Protein AF-A0A841WHY8-F1 (afdb_monomer_lite)

Foldseek 3Di:
DDWDDPDPFKIFDDDQLAGWWMWGAAPDPPDQFRIFIDALLDTDDTGNDPVVSVVVCVVCVVVVNRPGQDAFPDSDFFDWDDPDPFKIFTDDPNDGLWMWGAAPVDPDLFGIFIDAQNDTDDTHNDVSSVSSNSRSCNRNVNRDGHDPDDPPPCVVVVVVVVVVVVCVVVCWDDDPVGIGHPPPDD

Structure (mmCIF, N/CA/C/O backbone):
data_AF-A0A841WHY8-F1
#
_entry.id   AF-A0A841WHY8-F1
#
loop_
_atom_site.group_PDB
_atom_site.id
_atom_site.type_symbol
_atom_site.label_atom_id
_atom_site.la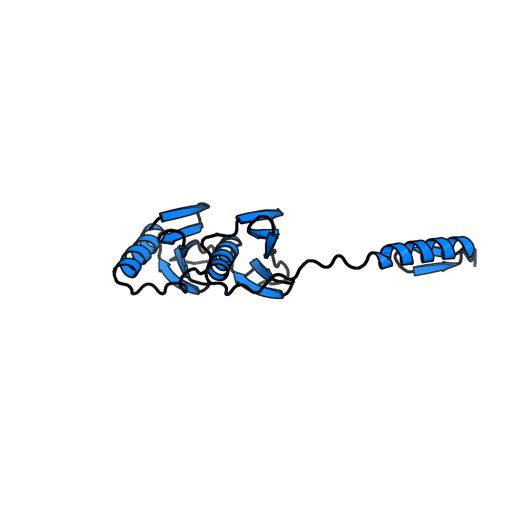bel_alt_id
_atom_site.label_comp_id
_atom_site.label_asym_id
_atom_site.label_entity_id
_atom_site.label_seq_id
_atom_site.pdbx_PDB_ins_code
_atom_site.Cartn_x
_atom_site.Cartn_y
_atom_site.Cartn_z
_atom_site.occupancy
_atom_site.B_iso_or_equiv
_atom_site.auth_seq_id
_atom_site.auth_comp_id
_atom_site.auth_asym_id
_atom_site.auth_atom_id
_atom_site.pdbx_PDB_model_num
ATOM 1 N N . MET A 1 1 ? -12.580 -4.947 14.055 1.00 92.38 1 MET A N 1
ATOM 2 C CA . MET A 1 1 ? -11.418 -4.855 13.150 1.00 92.38 1 MET A CA 1
ATOM 3 C C . MET A 1 1 ? -10.968 -6.256 12.797 1.00 92.38 1 MET A C 1
ATOM 5 O O . MET A 1 1 ? -11.034 -7.118 13.667 1.00 92.38 1 MET A O 1
ATOM 9 N N . ALA A 1 2 ? -10.544 -6.468 11.557 1.00 96.94 2 ALA A N 1
ATOM 10 C CA . ALA A 1 2 ? -9.924 -7.703 11.091 1.00 96.94 2 ALA A CA 1
ATOM 11 C C . ALA A 1 2 ? -8.450 -7.438 10.763 1.00 96.94 2 ALA A C 1
ATOM 13 O O . ALA A 1 2 ? -8.102 -6.328 10.365 1.00 96.94 2 ALA A O 1
ATOM 14 N N . ILE A 1 3 ? -7.605 -8.448 10.949 1.00 98.19 3 ILE A N 1
ATOM 15 C CA . ILE A 1 3 ? -6.196 -8.420 10.555 1.00 98.19 3 ILE A CA 1
ATOM 16 C C . ILE A 1 3 ? -6.052 -9.377 9.382 1.00 98.19 3 ILE A C 1
ATOM 18 O O . ILE A 1 3 ? -6.543 -10.505 9.453 1.00 98.19 3 ILE A O 1
ATOM 22 N N . LYS A 1 4 ? -5.376 -8.935 8.330 1.00 98.12 4 LYS A N 1
ATOM 23 C CA . LYS A 1 4 ? -4.944 -9.780 7.227 1.00 98.12 4 LYS A CA 1
ATOM 24 C C . LYS A 1 4 ? -3.422 -9.791 7.215 1.00 98.12 4 LYS A C 1
ATOM 26 O O . LYS A 1 4 ? -2.796 -8.755 7.021 1.00 98.12 4 LYS A O 1
ATOM 31 N N . GLU A 1 5 ? -2.839 -10.952 7.465 1.00 98.19 5 GLU A N 1
ATOM 32 C CA . GLU A 1 5 ? -1.402 -11.155 7.301 1.00 98.19 5 GLU A CA 1
ATOM 33 C C . GLU A 1 5 ? -1.088 -11.246 5.806 1.00 98.19 5 GLU A C 1
ATOM 35 O O . GLU A 1 5 ? -1.702 -12.042 5.093 1.00 98.19 5 GLU A O 1
ATOM 40 N N . ILE A 1 6 ? -0.186 -10.388 5.334 1.00 97.12 6 ILE A N 1
ATOM 41 C CA . ILE A 1 6 ? 0.345 -10.446 3.968 1.00 97.12 6 ILE A CA 1
ATOM 42 C C . ILE A 1 6 ? 1.593 -11.323 3.968 1.00 97.12 6 ILE A C 1
ATOM 44 O O . ILE A 1 6 ? 1.712 -12.239 3.162 1.00 97.12 6 ILE A O 1
ATOM 48 N N . ASN A 1 7 ? 2.484 -11.074 4.926 1.00 96.44 7 ASN A N 1
ATOM 49 C CA . ASN A 1 7 ? 3.628 -11.913 5.256 1.00 96.44 7 ASN A CA 1
ATOM 50 C C . ASN A 1 7 ? 4.000 -11.692 6.745 1.00 96.44 7 ASN A C 1
ATOM 52 O O . ASN A 1 7 ? 3.427 -10.803 7.385 1.00 96.44 7 ASN A O 1
ATOM 56 N N . PRO A 1 8 ? 4.981 -12.422 7.311 1.00 96.94 8 PRO A N 1
ATOM 57 C CA . PRO A 1 8 ? 5.350 -12.290 8.726 1.00 96.94 8 PRO A CA 1
ATOM 58 C C . PRO A 1 8 ? 5.821 -10.893 9.162 1.00 96.94 8 PRO A C 1
ATOM 60 O O . PRO A 1 8 ? 5.914 -10.622 10.357 1.00 96.94 8 PRO A O 1
ATOM 63 N N . HIS A 1 9 ? 6.130 -10.008 8.214 1.00 97.00 9 HIS A N 1
ATOM 64 C CA . HIS A 1 9 ? 6.626 -8.651 8.416 1.00 97.00 9 HIS A CA 1
ATOM 65 C C . HIS A 1 9 ? 5.633 -7.573 7.955 1.00 97.00 9 HIS A C 1
ATOM 67 O O . HIS A 1 9 ? 5.957 -6.388 8.042 1.00 97.00 9 HIS A O 1
ATOM 73 N N . HIS A 1 10 ? 4.433 -7.940 7.490 1.00 98.44 10 HIS A N 1
ATOM 74 C CA . HIS A 1 10 ? 3.458 -6.987 6.969 1.00 98.44 10 HIS A CA 1
ATOM 75 C C . HIS A 1 10 ? 2.009 -7.444 7.179 1.00 98.44 10 HIS A C 1
ATOM 77 O O . HIS A 1 10 ? 1.596 -8.524 6.752 1.00 98.44 10 HIS A O 1
ATOM 83 N N . PHE A 1 11 ? 1.209 -6.583 7.805 1.00 98.69 11 PHE A N 1
ATOM 84 C CA . PHE A 1 11 ? -0.169 -6.868 8.195 1.00 98.69 11 PHE A CA 1
ATOM 85 C C . PHE A 1 11 ? -1.085 -5.704 7.835 1.00 98.69 11 PHE A C 1
ATOM 87 O O . PHE A 1 11 ? -0.836 -4.562 8.209 1.00 98.69 11 PHE A O 1
ATOM 94 N N . GLU A 1 12 ? -2.203 -6.001 7.192 1.00 98.69 12 GLU A N 1
ATOM 95 C CA . GLU A 1 12 ? -3.250 -5.037 6.873 1.00 98.69 12 GLU A CA 1
ATOM 96 C C . GLU A 1 12 ? -4.363 -5.078 7.925 1.00 98.69 12 GLU A C 1
ATOM 98 O O . GLU A 1 12 ? -4.784 -6.149 8.374 1.00 98.69 12 GLU A O 1
ATOM 103 N N . ILE A 1 13 ? -4.868 -3.907 8.315 1.00 98.50 13 ILE A N 1
ATOM 104 C CA . ILE A 1 13 ? -5.870 -3.760 9.370 1.00 98.50 13 ILE A CA 1
ATOM 105 C C . ILE A 1 13 ? -7.149 -3.159 8.792 1.00 98.50 13 ILE A C 1
ATOM 107 O O . ILE A 1 13 ? -7.174 -2.019 8.329 1.00 98.50 13 ILE A O 1
ATOM 111 N N . PHE A 1 14 ? -8.240 -3.919 8.870 1.00 98.25 14 PHE A N 1
ATOM 112 C CA . PHE A 1 14 ? -9.523 -3.567 8.271 1.00 98.25 14 PHE A CA 1
ATOM 113 C C . PHE A 1 14 ? -10.586 -3.208 9.314 1.00 98.25 14 PHE A C 1
ATOM 115 O O . PHE A 1 14 ? -10.757 -3.893 10.331 1.00 98.25 14 PHE A O 1
ATOM 122 N N . ALA A 1 15 ? -11.378 -2.176 9.018 1.00 96.81 15 ALA A N 1
ATOM 123 C CA . ALA A 1 15 ? -12.655 -1.900 9.669 1.00 96.81 15 ALA A CA 1
ATOM 124 C C . ALA A 1 15 ? -13.794 -2.149 8.670 1.00 96.81 15 ALA A C 1
ATOM 126 O O . ALA A 1 15 ? -14.003 -1.387 7.729 1.00 96.81 15 ALA A O 1
ATOM 127 N N . GLY A 1 16 ? -14.516 -3.260 8.843 1.00 95.12 16 GLY A N 1
ATOM 128 C CA . GLY A 1 16 ? -15.421 -3.741 7.799 1.00 95.12 16 GLY A CA 1
ATOM 129 C C . GLY A 1 16 ? -14.624 -4.130 6.552 1.00 95.12 16 GLY A C 1
ATOM 130 O O . GLY A 1 16 ? -13.738 -4.975 6.646 1.00 95.12 16 GLY A O 1
ATOM 131 N N . LYS A 1 17 ? -14.930 -3.506 5.408 1.00 95.12 17 LYS A N 1
ATOM 132 C CA . LYS A 1 17 ? -14.214 -3.705 4.133 1.00 95.12 17 LYS A CA 1
ATOM 133 C C . LYS A 1 17 ? -13.120 -2.662 3.863 1.00 95.12 17 LYS A C 1
ATOM 135 O O . LYS A 1 17 ? -12.389 -2.794 2.889 1.00 95.12 17 LYS A O 1
ATOM 140 N N . GLN A 1 18 ? -13.012 -1.626 4.694 1.00 96.94 18 GLN A N 1
ATOM 141 C CA . GLN A 1 18 ? -12.055 -0.542 4.489 1.00 96.94 18 GLN A CA 1
ATOM 142 C C . GLN A 1 18 ? -10.712 -0.866 5.148 1.00 96.94 18 GLN A C 1
ATOM 144 O O . GLN A 1 18 ? -10.675 -1.201 6.336 1.00 96.94 18 GLN A O 1
ATOM 149 N N . LEU A 1 19 ? -9.622 -0.725 4.391 1.00 98.38 19 LEU A N 1
ATOM 150 C CA . LEU A 1 19 ? -8.252 -0.782 4.891 1.00 98.38 19 LEU A CA 1
ATOM 151 C C . LEU A 1 19 ? -7.928 0.519 5.632 1.00 98.38 19 LEU A C 1
ATOM 153 O O . LEU A 1 19 ? -7.711 1.563 5.018 1.00 98.38 19 LEU A O 1
ATOM 157 N N . ILE A 1 20 ? -7.902 0.471 6.963 1.00 97.94 20 ILE A N 1
ATOM 158 C CA . ILE A 1 20 ? -7.748 1.674 7.793 1.00 97.94 20 ILE A CA 1
ATOM 159 C C . ILE A 1 20 ? -6.305 1.958 8.201 1.00 97.94 20 ILE A C 1
ATOM 161 O O . ILE A 1 20 ? -5.988 3.099 8.499 1.00 97.94 20 ILE A O 1
ATOM 165 N N . ALA A 1 21 ? -5.442 0.945 8.229 1.00 98.56 21 ALA A N 1
ATOM 166 C CA . ALA A 1 21 ? -4.023 1.062 8.552 1.00 98.56 21 ALA A CA 1
ATOM 167 C C . ALA A 1 21 ? -3.293 -0.217 8.127 1.00 98.56 21 ALA A C 1
ATOM 169 O O . ALA A 1 21 ? -3.923 -1.255 7.917 1.00 98.56 21 ALA A O 1
ATOM 170 N N . TYR A 1 22 ? -1.969 -0.170 8.082 1.00 98.69 22 TYR A N 1
ATOM 171 C CA . TYR A 1 22 ? -1.127 -1.355 7.951 1.00 98.69 22 TYR A CA 1
ATOM 172 C C . TYR A 1 22 ? 0.051 -1.278 8.922 1.00 98.69 22 TYR A C 1
ATOM 174 O O . TYR A 1 22 ? 0.486 -0.198 9.321 1.00 98.69 22 TYR A O 1
ATOM 182 N N . ILE A 1 23 ? 0.522 -2.439 9.365 1.00 98.69 23 ILE A N 1
ATOM 183 C CA . ILE A 1 23 ? 1.672 -2.588 10.251 1.00 98.69 23 ILE A CA 1
ATOM 184 C C . ILE A 1 23 ? 2.772 -3.268 9.454 1.00 98.69 23 ILE A C 1
ATOM 186 O O . ILE A 1 23 ? 2.566 -4.366 8.947 1.00 98.69 23 ILE A O 1
ATOM 190 N N . SER A 1 24 ? 3.939 -2.641 9.382 1.00 97.94 24 SER A N 1
ATOM 191 C CA . SER A 1 24 ? 5.093 -3.172 8.662 1.00 97.94 24 SER A CA 1
ATOM 192 C C . SER A 1 24 ? 6.291 -3.267 9.592 1.00 97.94 24 SER A C 1
ATOM 194 O O . SER A 1 24 ? 6.459 -2.439 10.485 1.00 97.94 24 SER A O 1
ATOM 196 N N . TYR A 1 25 ? 7.144 -4.254 9.365 1.00 96.50 25 TYR A N 1
ATOM 197 C CA . TYR A 1 25 ? 8.481 -4.285 9.931 1.00 96.50 25 TYR A CA 1
ATOM 198 C C . TYR A 1 25 ? 9.401 -3.364 9.114 1.00 96.50 25 TYR A C 1
ATOM 200 O O . TYR A 1 25 ? 9.278 -3.280 7.892 1.00 96.50 25 TYR A O 1
ATOM 208 N N . ASP A 1 26 ? 10.277 -2.641 9.793 1.00 93.56 26 ASP A N 1
ATOM 209 C CA . ASP A 1 26 ? 11.335 -1.798 9.255 1.00 93.56 26 ASP A CA 1
ATOM 210 C C . ASP A 1 26 ? 12.666 -2.536 9.439 1.00 93.56 26 ASP A C 1
ATOM 212 O O . ASP A 1 26 ? 13.106 -2.776 10.566 1.00 93.56 26 ASP A O 1
ATOM 216 N N . ASN A 1 27 ? 13.264 -2.941 8.317 1.00 85.94 27 ASN A N 1
ATOM 217 C CA . ASN A 1 27 ? 14.530 -3.675 8.271 1.00 85.94 27 ASN A CA 1
ATOM 218 C C . ASN A 1 27 ? 15.757 -2.747 8.243 1.00 85.94 27 ASN A C 1
ATOM 220 O O . ASN A 1 27 ? 16.863 -3.221 7.988 1.00 85.94 27 ASN A O 1
ATOM 224 N N . GLY A 1 28 ? 15.580 -1.444 8.481 1.00 84.44 28 GLY A N 1
ATOM 225 C CA . GLY A 1 28 ? 16.683 -0.494 8.549 1.00 84.44 28 GLY A CA 1
ATOM 226 C C . GLY A 1 28 ? 17.720 -0.852 9.617 1.00 84.44 28 GLY A C 1
ATOM 227 O O . GLY A 1 28 ? 17.421 -1.459 10.653 1.00 84.44 28 GLY A O 1
ATOM 228 N N . GLU A 1 29 ? 18.966 -0.443 9.381 1.00 78.38 29 GLU A N 1
ATOM 229 C CA . GLU A 1 29 ? 20.044 -0.657 10.342 1.00 78.38 29 GLU A CA 1
ATOM 230 C C . GLU A 1 29 ? 19.786 0.092 11.661 1.00 78.38 29 GLU A C 1
ATOM 232 O O . GLU A 1 29 ? 19.315 1.229 11.685 1.00 78.38 29 GLU A O 1
ATOM 237 N N . PHE A 1 30 ? 20.122 -0.554 12.783 1.00 82.44 30 PHE A N 1
ATOM 238 C CA . PHE A 1 30 ? 20.021 -0.001 14.143 1.00 82.44 30 PHE A CA 1
ATOM 239 C C . PHE A 1 30 ? 18.611 0.447 14.580 1.00 82.44 30 PHE A C 1
ATOM 241 O O . PHE A 1 30 ? 18.463 1.187 15.559 1.00 82.44 30 PHE A O 1
ATOM 248 N N . VAL A 1 31 ? 17.555 -0.042 13.923 1.00 85.25 31 VAL A N 1
ATOM 249 C CA . VAL A 1 31 ? 16.171 0.264 14.302 1.00 85.25 31 VAL A CA 1
ATOM 250 C C . VAL A 1 31 ? 15.774 -0.518 15.560 1.00 85.25 31 VAL A C 1
ATOM 252 O O . VAL A 1 31 ? 15.557 -1.726 15.548 1.00 85.25 31 VAL A O 1
ATOM 255 N N . THR A 1 32 ? 15.642 0.188 16.685 1.00 88.44 32 THR A N 1
ATOM 256 C CA . THR A 1 32 ? 15.250 -0.407 17.981 1.00 88.44 32 THR A CA 1
ATOM 257 C C . THR A 1 32 ? 13.745 -0.653 18.109 1.00 88.44 32 THR A C 1
ATOM 259 O O . THR A 1 32 ? 13.314 -1.471 18.921 1.00 88.44 32 THR A O 1
ATOM 262 N N . GLN A 1 33 ? 12.936 0.046 17.312 1.00 93.94 33 GLN A N 1
ATOM 263 C CA . GLN A 1 33 ? 11.476 -0.050 17.274 1.00 93.94 33 GLN A CA 1
ATOM 264 C C . GLN A 1 33 ? 11.022 -0.352 15.840 1.00 93.94 33 GLN A C 1
ATOM 266 O O . GLN A 1 33 ? 10.555 0.555 15.154 1.00 93.94 33 GLN A O 1
ATOM 271 N N . PRO A 1 34 ? 11.207 -1.596 15.365 1.00 96.00 34 PRO A N 1
ATOM 272 C CA . PRO A 1 34 ? 11.083 -1.908 13.945 1.00 96.00 34 PRO A CA 1
ATOM 273 C C . PRO A 1 34 ? 9.640 -2.042 13.471 1.00 96.00 34 PRO A C 1
ATOM 275 O O . PRO A 1 34 ? 9.391 -2.042 12.277 1.00 96.00 34 PRO A O 1
ATOM 278 N N . TRP A 1 35 ? 8.660 -2.165 14.363 1.00 98.19 35 TRP A N 1
ATOM 279 C CA . TRP A 1 35 ? 7.270 -2.277 13.940 1.00 98.19 35 TRP A CA 1
ATOM 280 C C . TRP A 1 35 ? 6.664 -0.890 13.801 1.00 98.19 35 TRP A C 1
ATOM 282 O O . TRP A 1 35 ? 6.514 -0.188 14.799 1.00 98.19 35 TRP A O 1
ATOM 292 N N . VAL A 1 36 ? 6.261 -0.520 12.591 1.00 98.06 36 VAL A N 1
ATOM 293 C CA . VAL A 1 36 ? 5.641 0.772 12.283 1.00 98.06 36 VAL A CA 1
ATOM 294 C C . VAL A 1 36 ? 4.165 0.596 11.947 1.00 98.06 36 VAL A C 1
ATOM 296 O O . VAL A 1 36 ? 3.773 -0.394 11.335 1.00 98.06 36 VAL A O 1
ATOM 299 N N . VAL A 1 37 ? 3.338 1.548 12.364 1.00 98.62 37 VAL A N 1
ATOM 300 C CA . VAL A 1 37 ? 1.942 1.707 11.956 1.00 98.62 37 VAL A CA 1
ATOM 301 C C . VAL A 1 37 ? 1.912 2.797 10.900 1.00 98.62 37 VAL A C 1
ATOM 303 O O . VAL A 1 37 ? 2.390 3.906 11.146 1.00 98.62 37 VAL A O 1
ATOM 306 N N . MET A 1 38 ? 1.319 2.475 9.758 1.00 98.50 38 MET A N 1
ATOM 307 C CA . MET A 1 38 ? 1.252 3.334 8.587 1.00 98.50 38 MET A CA 1
ATOM 308 C C . MET A 1 38 ? -0.204 3.589 8.176 1.00 98.50 38 MET A C 1
ATOM 310 O O . MET A 1 38 ? -1.050 2.689 8.240 1.00 98.50 38 MET A O 1
ATOM 314 N N . VAL A 1 39 ? -0.490 4.817 7.747 1.00 98.44 39 VAL A N 1
ATOM 315 C CA . VAL A 1 39 ? -1.757 5.230 7.136 1.00 98.44 39 VAL A CA 1
ATOM 316 C C . VAL A 1 39 ? -1.447 6.163 5.976 1.00 98.44 39 VAL A C 1
ATOM 318 O O . VAL A 1 39 ? -0.752 7.164 6.139 1.00 98.44 39 VAL A O 1
ATOM 321 N N . ASN A 1 40 ? -1.991 5.854 4.802 1.00 97.25 40 ASN A N 1
ATOM 322 C CA . ASN A 1 40 ? -1.806 6.619 3.574 1.00 97.25 40 ASN A CA 1
ATOM 323 C C . ASN A 1 40 ? -0.323 6.872 3.250 1.00 97.25 40 ASN A C 1
ATOM 325 O O . ASN A 1 40 ? 0.033 7.971 2.838 1.00 97.25 40 ASN A O 1
ATOM 329 N N . GLY A 1 41 ? 0.549 5.881 3.472 1.00 96.44 41 GLY A N 1
ATOM 330 C CA . GLY A 1 41 ? 1.993 6.020 3.232 1.00 96.44 41 GLY A CA 1
ATOM 331 C C . GLY A 1 41 ? 2.759 6.744 4.341 1.00 96.44 41 GLY A C 1
ATOM 332 O O . GLY A 1 41 ? 3.979 6.814 4.282 1.00 96.44 41 GLY A O 1
ATOM 333 N N . ASN A 1 42 ? 2.079 7.261 5.367 1.00 96.88 42 ASN A N 1
ATOM 334 C CA . ASN A 1 42 ? 2.716 8.004 6.451 1.00 96.88 42 ASN A CA 1
ATOM 335 C C . ASN A 1 42 ? 2.848 7.143 7.698 1.00 96.88 42 ASN A C 1
ATOM 337 O O . ASN A 1 42 ? 1.890 6.480 8.098 1.00 96.88 42 ASN A O 1
ATOM 341 N N . GLU A 1 43 ? 4.004 7.215 8.350 1.00 97.31 43 GLU A N 1
ATOM 342 C CA . GLU A 1 43 ? 4.186 6.644 9.679 1.00 97.31 43 GLU A CA 1
ATOM 343 C C . GLU A 1 43 ? 3.466 7.492 10.729 1.00 97.31 43 GLU A C 1
ATOM 345 O O . GLU A 1 43 ? 3.660 8.703 10.814 1.00 97.31 43 GLU A O 1
ATOM 350 N N . ILE A 1 44 ? 2.654 6.842 11.561 1.00 97.81 44 ILE A N 1
ATOM 351 C CA . ILE A 1 44 ? 1.913 7.499 12.648 1.00 97.81 44 ILE A CA 1
ATOM 352 C C . ILE A 1 44 ? 2.301 6.978 14.024 1.00 97.81 44 ILE A C 1
ATOM 354 O O . ILE A 1 44 ? 2.040 7.639 15.028 1.00 97.81 44 ILE A O 1
ATOM 358 N N . PHE A 1 45 ? 2.914 5.798 14.093 1.00 98.25 45 PHE A N 1
ATOM 359 C CA . PHE A 1 45 ? 3.399 5.222 15.339 1.00 98.25 45 PHE A CA 1
ATOM 360 C C . PHE A 1 45 ? 4.444 4.144 15.065 1.00 98.25 45 PHE A C 1
ATOM 362 O O . PHE A 1 45 ? 4.358 3.443 14.061 1.00 98.25 45 PHE A O 1
ATOM 369 N N . ARG A 1 46 ? 5.378 3.942 15.997 1.00 97.75 46 ARG A N 1
ATOM 370 C CA . ARG A 1 46 ? 6.328 2.827 15.963 1.00 97.75 46 ARG A CA 1
ATOM 371 C C . ARG A 1 46 ? 6.557 2.215 17.336 1.00 97.75 46 ARG A C 1
ATOM 373 O O . ARG A 1 46 ? 6.403 2.881 18.361 1.00 97.75 46 ARG A O 1
ATOM 380 N N . TYR A 1 47 ? 6.917 0.933 17.366 1.00 98.06 47 TYR A N 1
ATOM 381 C CA . TYR A 1 47 ? 7.249 0.227 18.598 1.00 98.06 47 TYR A CA 1
ATOM 382 C C . TYR A 1 47 ? 8.114 -1.022 18.381 1.00 98.06 47 TYR A C 1
ATOM 384 O O . TYR A 1 47 ? 8.353 -1.483 17.270 1.00 98.06 47 TYR A O 1
ATOM 392 N N . THR A 1 48 ? 8.573 -1.611 19.486 1.00 96.81 48 THR A N 1
ATOM 393 C CA . THR A 1 48 ? 9.429 -2.808 19.490 1.00 96.81 48 THR A CA 1
ATOM 394 C C . THR A 1 48 ? 8.719 -4.098 19.078 1.00 96.81 48 THR A C 1
ATOM 396 O O . THR A 1 48 ? 9.382 -5.084 18.776 1.00 96.81 48 THR A O 1
ATOM 399 N N . THR A 1 49 ? 7.382 -4.140 19.080 1.00 97.06 49 THR A N 1
ATOM 400 C CA . THR A 1 49 ? 6.618 -5.369 18.810 1.00 97.06 49 THR A CA 1
ATOM 401 C C . THR A 1 49 ? 5.351 -5.086 18.018 1.00 97.06 49 THR A C 1
ATOM 403 O O . THR A 1 49 ? 4.637 -4.120 18.301 1.00 97.06 49 THR A O 1
ATOM 406 N N . PHE A 1 50 ? 5.009 -6.009 17.118 1.00 97.75 50 PHE A N 1
ATOM 407 C CA . PHE A 1 50 ? 3.739 -6.022 16.395 1.00 97.75 50 PHE A CA 1
ATOM 408 C C . PHE A 1 50 ? 2.537 -5.839 17.334 1.00 97.75 50 PHE A C 1
ATOM 410 O O . PHE A 1 50 ? 1.676 -4.995 17.100 1.00 97.75 50 PHE A O 1
ATOM 417 N N . ALA A 1 51 ? 2.504 -6.580 18.448 1.00 97.94 51 ALA A N 1
ATOM 418 C CA . ALA A 1 51 ? 1.388 -6.561 19.394 1.00 97.94 51 ALA A CA 1
ATOM 419 C C . ALA A 1 51 ? 1.118 -5.165 19.983 1.00 97.94 51 ALA A C 1
ATOM 421 O O . ALA A 1 51 ? -0.031 -4.817 20.262 1.00 97.94 51 ALA A O 1
ATOM 422 N N . ARG A 1 52 ? 2.162 -4.348 20.167 1.00 98.31 52 ARG A N 1
ATOM 423 C CA . ARG A 1 52 ? 2.036 -2.975 20.673 1.00 98.31 52 ARG A CA 1
ATOM 424 C C . ARG A 1 52 ? 1.497 -2.031 19.609 1.00 98.31 52 ARG A C 1
ATOM 426 O O . ARG A 1 52 ? 0.605 -1.251 19.926 1.00 98.31 52 ARG A O 1
ATOM 433 N N . CYS A 1 53 ? 1.960 -2.160 18.370 1.00 98.50 53 CYS A N 1
ATOM 434 C CA . CYS A 1 53 ? 1.423 -1.429 17.223 1.00 98.50 53 CYS A CA 1
ATOM 435 C C . CYS A 1 53 ? -0.048 -1.782 16.971 1.00 98.50 53 CYS A C 1
ATOM 437 O O . CYS A 1 53 ? -0.895 -0.900 16.871 1.00 98.50 53 CYS A O 1
ATOM 439 N N . HIS A 1 54 ? -0.392 -3.069 16.990 1.00 98.38 54 HIS A N 1
ATOM 440 C CA . HIS A 1 54 ? -1.779 -3.503 16.859 1.00 98.38 54 HIS A CA 1
ATOM 441 C C . HIS A 1 54 ? -2.657 -2.966 18.000 1.00 98.38 54 HIS A C 1
ATOM 443 O O . HIS A 1 54 ? -3.756 -2.465 17.755 1.00 98.38 54 HIS A O 1
ATOM 449 N N . ARG A 1 55 ? -2.166 -2.990 19.248 1.00 98.19 55 ARG A N 1
ATOM 450 C CA . ARG A 1 55 ? -2.909 -2.433 20.386 1.00 98.19 55 ARG A CA 1
ATOM 451 C C . ARG A 1 55 ? -3.085 -0.918 20.306 1.00 98.19 55 ARG A C 1
ATOM 453 O O . ARG A 1 55 ? -4.156 -0.436 20.666 1.00 98.19 55 ARG A O 1
ATOM 460 N N . PHE A 1 56 ? -2.076 -0.192 19.824 1.00 98.44 56 PHE A N 1
ATOM 461 C CA . PHE A 1 56 ? -2.184 1.235 19.521 1.00 98.44 56 PHE A CA 1
ATOM 462 C C . PHE A 1 56 ? -3.365 1.486 18.572 1.00 98.44 56 PHE A C 1
ATOM 464 O O . PHE A 1 56 ? -4.276 2.230 18.926 1.00 98.44 56 PHE A O 1
ATOM 471 N N . ILE A 1 57 ? -3.435 0.771 17.442 1.00 98.38 57 ILE A N 1
ATOM 472 C CA . ILE A 1 57 ? -4.538 0.924 16.478 1.00 98.38 57 ILE A CA 1
ATOM 473 C C . ILE A 1 57 ? -5.890 0.634 17.136 1.00 98.38 57 ILE A C 1
ATOM 475 O O . ILE A 1 57 ? -6.817 1.420 16.989 1.00 98.38 57 ILE A O 1
ATOM 479 N N . GLN A 1 58 ? -6.021 -0.463 17.889 1.00 97.94 58 GLN A N 1
ATOM 480 C CA . GLN A 1 58 ? -7.291 -0.819 18.536 1.00 97.94 58 GLN A CA 1
ATOM 481 C C . GLN A 1 58 ? -7.799 0.261 19.499 1.00 97.94 58 GLN A C 1
ATOM 483 O O . GLN A 1 58 ? -8.999 0.537 19.541 1.00 97.94 58 GLN A O 1
ATOM 488 N N . TRP A 1 59 ? -6.904 0.841 20.298 1.00 98.00 59 TRP A N 1
ATOM 489 C CA . TRP A 1 59 ? -7.253 1.884 21.258 1.00 98.00 59 TRP A CA 1
ATOM 490 C C . TRP A 1 59 ? -7.630 3.186 20.564 1.00 98.00 59 TRP A C 1
ATOM 492 O O . TRP A 1 59 ? -8.743 3.666 20.772 1.00 98.00 59 TRP A O 1
ATOM 502 N N . HIS A 1 60 ? -6.758 3.674 19.683 1.00 98.12 60 HIS A N 1
ATOM 503 C CA . HIS A 1 60 ? -6.961 4.936 18.979 1.00 98.12 60 HIS A CA 1
ATOM 504 C C . HIS A 1 60 ? -8.121 4.870 17.966 1.00 98.12 60 HIS A C 1
ATOM 506 O O . HIS A 1 60 ? -8.765 5.866 17.653 1.00 98.12 60 HIS A O 1
ATOM 512 N N . TYR A 1 61 ? -8.450 3.683 17.450 1.00 97.44 61 TYR A N 1
ATOM 513 C CA . TYR A 1 61 ? -9.661 3.497 16.650 1.00 97.44 61 TYR A CA 1
ATOM 514 C C . TYR A 1 61 ? -10.924 3.622 17.510 1.00 97.44 61 TYR A C 1
ATOM 516 O O . TYR A 1 61 ? -11.894 4.261 17.112 1.00 97.44 61 TYR A O 1
ATOM 524 N N . LYS A 1 62 ? -10.923 3.014 18.704 1.00 96.69 62 LYS A N 1
ATOM 525 C CA . LYS A 1 62 ? -12.079 3.018 19.610 1.00 96.69 62 LYS A CA 1
ATOM 526 C C . LYS A 1 62 ? -12.365 4.405 20.189 1.00 96.69 62 LYS A C 1
ATOM 528 O O . LYS A 1 62 ? -13.529 4.720 20.421 1.00 96.69 62 LYS A O 1
ATOM 533 N N . ASP A 1 63 ? -11.330 5.193 20.464 1.00 97.06 63 ASP A N 1
ATOM 534 C CA . ASP A 1 63 ? -11.473 6.552 20.998 1.00 97.06 63 ASP A CA 1
ATOM 535 C C . ASP A 1 63 ? -11.643 7.633 19.910 1.00 97.06 63 ASP A C 1
ATOM 537 O O . ASP A 1 63 ? -11.922 8.785 20.239 1.00 97.06 63 ASP A O 1
ATOM 541 N N . GLY A 1 64 ? -11.526 7.262 18.628 1.00 95.88 64 GLY A N 1
ATOM 542 C CA . GLY A 1 64 ? -11.691 8.162 17.485 1.00 95.88 64 GLY A CA 1
ATOM 543 C C . GLY A 1 64 ? -10.485 9.060 17.189 1.00 95.88 64 GLY A C 1
ATOM 544 O O . GLY A 1 64 ? -10.633 10.024 16.444 1.00 95.88 64 GLY A O 1
ATOM 545 N N . THR A 1 65 ? -9.309 8.777 17.757 1.00 97.12 65 THR A N 1
ATOM 546 C CA . THR A 1 65 ? -8.088 9.585 17.579 1.00 97.12 65 THR A CA 1
ATOM 547 C C . THR A 1 65 ? -7.081 8.997 16.588 1.00 97.12 65 THR A C 1
ATOM 549 O O . THR A 1 65 ? -6.080 9.643 16.280 1.00 97.12 65 THR A O 1
ATOM 552 N N . LEU A 1 66 ? -7.324 7.794 16.057 1.00 96.56 66 LEU A N 1
ATOM 553 C CA . LEU A 1 66 ? -6.516 7.240 14.972 1.00 96.56 66 LEU A CA 1
ATOM 554 C C . LEU A 1 66 ? -6.700 8.110 13.711 1.00 96.56 66 LEU A C 1
ATOM 556 O O . LEU A 1 66 ? -7.844 8.319 13.302 1.00 96.56 66 LEU A O 1
ATOM 560 N N . PRO A 1 67 ? -5.622 8.591 13.065 1.00 95.94 67 PRO A N 1
ATOM 561 C CA . PRO A 1 67 ? -5.722 9.333 11.812 1.00 95.94 67 PRO A CA 1
ATOM 562 C C . PRO A 1 67 ? -6.150 8.377 10.695 1.00 95.94 67 PRO A C 1
ATOM 564 O O . PRO A 1 67 ? -5.322 7.704 10.095 1.00 95.94 67 PRO A O 1
ATOM 567 N N . LEU A 1 68 ? -7.457 8.260 10.473 1.00 94.88 68 LEU A N 1
ATOM 568 C CA . LEU A 1 68 ? -8.033 7.346 9.492 1.00 94.88 68 LEU A CA 1
ATOM 569 C C . LEU A 1 68 ? -7.865 7.872 8.056 1.00 94.88 68 LEU A C 1
ATOM 571 O O . LEU A 1 68 ? -7.924 9.086 7.842 1.00 94.88 68 LEU A O 1
ATOM 575 N N . PRO A 1 69 ? -7.747 6.975 7.059 1.00 94.88 69 PRO A N 1
ATOM 576 C CA . PRO A 1 69 ? -7.987 7.332 5.667 1.00 94.88 69 PRO A CA 1
ATOM 577 C C . PRO A 1 69 ? -9.379 7.945 5.490 1.00 94.88 69 PRO A C 1
ATOM 579 O O . PRO A 1 69 ? -10.293 7.678 6.279 1.00 94.88 69 PRO A O 1
ATOM 582 N N . ALA A 1 70 ? -9.569 8.704 4.410 1.00 94.69 70 ALA A N 1
ATOM 583 C CA . ALA A 1 70 ? -10.902 9.149 4.025 1.00 94.69 70 ALA A CA 1
ATOM 584 C C . ALA A 1 70 ? -11.845 7.936 3.854 1.00 94.69 70 ALA A C 1
ATOM 586 O O . ALA A 1 70 ? -11.378 6.829 3.556 1.00 94.69 70 ALA A O 1
ATOM 587 N N . PRO A 1 71 ? -13.164 8.096 4.073 1.00 94.44 71 PRO A N 1
ATOM 588 C CA . PRO A 1 71 ? -14.118 7.002 3.915 1.00 94.44 71 PRO A CA 1
ATOM 589 C C . PRO A 1 71 ? -13.978 6.318 2.554 1.00 94.44 71 PRO A C 1
ATOM 591 O O . PRO A 1 71 ? -13.839 6.990 1.532 1.00 94.44 71 PRO A O 1
ATOM 594 N N . ALA A 1 72 ? -14.022 4.984 2.547 1.00 93.44 72 ALA A N 1
ATOM 595 C CA . ALA A 1 72 ? -13.904 4.225 1.311 1.00 93.44 72 ALA A CA 1
ATOM 596 C C . ALA A 1 72 ? -15.062 4.555 0.351 1.00 93.44 72 ALA A C 1
ATOM 598 O O . ALA A 1 72 ? -16.232 4.389 0.697 1.00 93.44 72 ALA A O 1
ATOM 599 N N . GLN A 1 73 ? -14.717 4.991 -0.857 1.00 94.25 73 GLN A N 1
ATOM 600 C CA . GLN A 1 73 ? -15.620 5.155 -1.994 1.00 94.25 73 GLN A CA 1
ATOM 601 C C . GLN A 1 73 ? -15.797 3.835 -2.757 1.00 94.25 73 GLN A C 1
ATOM 603 O O . GLN A 1 73 ? -16.889 3.552 -3.245 1.00 94.25 73 GLN A O 1
ATOM 608 N N . PHE A 1 74 ? -14.761 2.989 -2.786 1.00 91.94 74 PHE A N 1
ATOM 609 C CA . PHE A 1 74 ? -14.830 1.641 -3.349 1.00 91.94 74 PHE A CA 1
ATOM 610 C C . PHE A 1 74 ? -14.725 0.576 -2.258 1.00 91.94 74 PHE A C 1
ATOM 612 O O . PHE A 1 74 ? -13.869 0.635 -1.375 1.00 91.94 74 PHE A O 1
ATOM 619 N N . THR A 1 75 ? -15.589 -0.439 -2.329 1.00 90.81 75 THR A N 1
ATOM 620 C CA . THR A 1 75 ? -15.527 -1.589 -1.411 1.00 90.81 75 THR A CA 1
ATOM 621 C C . THR A 1 75 ? -14.523 -2.649 -1.842 1.00 90.81 75 THR A C 1
ATOM 623 O O . THR A 1 75 ? -14.178 -3.520 -1.045 1.00 90.81 75 THR A O 1
ATOM 626 N N . GLU A 1 76 ? -14.112 -2.608 -3.106 1.00 94.00 76 GLU A N 1
ATOM 627 C CA . GLU A 1 76 ? -13.126 -3.511 -3.684 1.00 94.00 76 GLU A CA 1
ATOM 628 C C . GLU A 1 76 ? -11.724 -3.114 -3.224 1.00 94.00 76 GLU A C 1
ATOM 630 O O . GLU A 1 76 ? -11.432 -1.942 -2.981 1.00 94.00 76 GLU A O 1
ATOM 635 N N . VAL A 1 77 ? -10.868 -4.116 -3.070 1.00 95.88 77 VAL A N 1
ATOM 636 C CA . VAL A 1 77 ? -9.458 -3.941 -2.734 1.00 95.88 77 VAL A CA 1
ATOM 637 C C . VAL A 1 77 ? -8.670 -4.502 -3.911 1.00 95.88 77 VAL A C 1
ATOM 639 O O . VAL A 1 77 ? -8.921 -5.657 -4.268 1.00 95.88 77 VAL A O 1
ATOM 642 N N . PRO A 1 78 ? -7.739 -3.733 -4.502 1.00 97.62 78 PRO A N 1
ATOM 643 C CA . PRO A 1 78 ? -6.886 -4.233 -5.567 1.00 97.62 78 PRO A CA 1
ATOM 644 C C . PRO A 1 78 ? -6.206 -5.549 -5.184 1.00 97.62 78 PRO A C 1
ATOM 646 O O . PRO A 1 78 ? -5.667 -5.702 -4.080 1.00 97.62 78 PRO A O 1
ATOM 649 N N . THR A 1 79 ? -6.253 -6.505 -6.106 1.00 97.38 79 THR A N 1
ATOM 650 C CA . THR A 1 79 ? -5.494 -7.752 -6.014 1.00 97.38 79 THR A CA 1
ATOM 651 C C . THR A 1 79 ? -4.088 -7.488 -6.520 1.00 97.38 79 THR A C 1
ATOM 653 O O . THR A 1 79 ? -3.922 -6.788 -7.511 1.00 97.38 79 THR A O 1
ATOM 656 N N . ILE A 1 80 ? -3.082 -8.026 -5.837 1.00 97.75 80 ILE A N 1
ATOM 657 C CA . ILE A 1 80 ? -1.689 -7.876 -6.257 1.00 97.75 80 ILE A CA 1
ATOM 658 C C . ILE A 1 80 ? -1.292 -9.118 -7.046 1.00 97.75 80 ILE A C 1
ATOM 660 O O . ILE A 1 80 ? -1.393 -10.229 -6.523 1.00 97.75 80 ILE A O 1
ATOM 664 N N . ALA A 1 81 ? -0.870 -8.918 -8.289 1.00 96.94 81 ALA A N 1
ATOM 665 C CA . ALA A 1 81 ? -0.251 -9.928 -9.127 1.00 96.94 81 ALA A CA 1
ATOM 666 C C . ALA A 1 81 ? 1.268 -9.728 -9.103 1.00 96.94 81 ALA A C 1
ATOM 668 O O . ALA A 1 81 ? 1.761 -8.632 -9.361 1.00 96.94 81 ALA A O 1
ATOM 669 N N . GLU A 1 82 ? 2.008 -10.781 -8.771 1.00 95.38 82 GLU A N 1
ATOM 670 C CA . GLU A 1 82 ? 3.461 -10.795 -8.927 1.00 95.38 82 GLU A CA 1
ATOM 671 C C . GLU A 1 82 ? 3.779 -11.129 -10.385 1.00 95.38 82 GLU A C 1
ATOM 673 O O . GLU A 1 82 ? 3.384 -12.187 -10.878 1.00 95.38 82 GLU A O 1
ATOM 678 N N . ILE A 1 83 ? 4.450 -10.209 -11.076 1.00 93.62 83 ILE A N 1
ATOM 679 C CA . ILE A 1 83 ? 4.887 -10.405 -12.463 1.00 93.62 83 ILE A CA 1
ATOM 680 C C . ILE A 1 83 ? 6.306 -10.967 -12.465 1.00 93.62 83 ILE A C 1
ATOM 682 O O . ILE A 1 83 ? 6.616 -11.924 -13.176 1.00 93.62 83 ILE A O 1
ATOM 686 N N . SER A 1 84 ? 7.162 -10.382 -11.630 1.00 92.50 84 SER A N 1
ATOM 687 C CA . SER A 1 84 ? 8.535 -10.801 -11.395 1.00 92.50 84 SER A CA 1
ATOM 688 C C . SER A 1 84 ? 8.896 -10.550 -9.928 1.00 92.50 84 SER A C 1
ATOM 690 O O . SER A 1 84 ? 8.123 -9.964 -9.171 1.00 92.50 84 SER A O 1
ATOM 692 N N . PHE A 1 85 ? 10.106 -10.937 -9.521 1.00 87.50 85 PHE A N 1
ATOM 693 C CA . PHE A 1 85 ? 10.602 -10.566 -8.196 1.00 87.50 85 PHE A CA 1
ATOM 694 C C . PHE A 1 85 ? 10.684 -9.042 -8.003 1.00 87.50 85 PHE A C 1
ATOM 696 O O . PHE A 1 85 ? 10.581 -8.584 -6.873 1.00 87.50 85 PHE A O 1
ATOM 703 N N . TYR A 1 86 ? 10.863 -8.270 -9.079 1.00 93.75 86 TYR A N 1
ATOM 704 C CA . TYR A 1 86 ? 11.065 -6.819 -9.052 1.00 93.75 86 TYR A CA 1
ATOM 705 C C . TYR A 1 86 ? 9.835 -6.021 -9.490 1.00 93.75 86 TYR A C 1
ATOM 707 O O . TYR A 1 86 ? 9.824 -4.807 -9.306 1.00 93.75 86 TYR A O 1
ATOM 715 N N . ASP A 1 87 ? 8.803 -6.685 -10.016 1.00 95.25 87 ASP A N 1
ATOM 716 C CA . ASP A 1 87 ? 7.640 -6.040 -10.621 1.00 95.25 87 ASP A CA 1
ATOM 717 C C . ASP A 1 87 ? 6.334 -6.688 -10.166 1.00 95.25 87 ASP A C 1
ATOM 719 O O . ASP A 1 87 ? 6.162 -7.912 -10.191 1.00 95.25 87 ASP A O 1
ATOM 723 N N . GLN A 1 88 ? 5.378 -5.851 -9.782 1.00 97.88 88 GLN A N 1
ATOM 724 C CA . GLN A 1 88 ? 4.043 -6.270 -9.376 1.00 97.88 88 GLN A CA 1
ATOM 725 C C . GLN A 1 88 ? 2.989 -5.354 -9.985 1.00 97.88 88 GLN A C 1
ATOM 727 O O . GLN A 1 88 ? 3.232 -4.180 -10.258 1.00 97.88 88 GLN A O 1
ATOM 732 N N . GLU A 1 89 ? 1.782 -5.878 -10.126 1.00 98.00 89 GLU A N 1
ATOM 733 C CA . GLU A 1 89 ? 0.633 -5.138 -10.628 1.00 98.00 89 GLU A CA 1
ATOM 734 C C . GLU A 1 89 ? -0.501 -5.168 -9.612 1.00 98.00 89 GLU A C 1
ATOM 736 O O . GLU A 1 89 ? -0.844 -6.209 -9.050 1.00 98.00 89 GLU A O 1
ATOM 741 N N . ALA A 1 90 ? -1.105 -4.008 -9.379 1.00 98.06 90 ALA A N 1
ATOM 742 C CA . ALA A 1 90 ? -2.359 -3.895 -8.664 1.00 98.06 90 ALA A CA 1
ATOM 743 C C . ALA A 1 90 ? -3.503 -3.916 -9.680 1.00 98.06 90 ALA A C 1
ATOM 745 O O . ALA A 1 90 ? -3.590 -3.048 -10.550 1.00 98.06 90 ALA A O 1
ATOM 746 N N . LEU A 1 91 ? -4.384 -4.905 -9.542 1.00 97.69 91 LEU A N 1
ATOM 747 C CA . LEU A 1 91 ? -5.472 -5.185 -10.469 1.00 97.69 91 LEU A CA 1
ATOM 748 C C . LEU A 1 91 ? -6.831 -5.058 -9.780 1.00 97.69 91 LEU A C 1
ATOM 750 O O . LEU A 1 91 ? -7.024 -5.543 -8.659 1.00 97.69 91 LEU A O 1
ATOM 754 N N . VAL A 1 92 ? -7.808 -4.487 -10.477 1.00 96.81 92 VAL A N 1
ATOM 755 C CA . VAL A 1 92 ? -9.217 -4.500 -10.071 1.00 96.81 92 VAL A CA 1
ATOM 756 C C . VAL A 1 92 ? -10.046 -5.053 -11.215 1.00 96.81 92 VAL A C 1
ATOM 758 O O . VAL A 1 92 ? -9.982 -4.558 -12.329 1.00 96.81 92 VAL A O 1
ATOM 761 N N . ASN A 1 93 ? -10.793 -6.129 -10.953 1.00 94.00 93 ASN A N 1
ATOM 762 C CA . ASN A 1 93 ? -11.560 -6.852 -11.976 1.00 94.00 93 ASN A CA 1
ATOM 763 C C . ASN A 1 93 ? -10.721 -7.279 -13.203 1.00 94.00 93 ASN A C 1
ATOM 765 O O . ASN A 1 93 ? -11.254 -7.443 -14.294 1.00 94.00 93 ASN A O 1
ATOM 769 N N . GLY A 1 94 ? -9.416 -7.498 -13.003 1.00 92.25 94 GLY A N 1
ATOM 770 C CA . GLY A 1 94 ? -8.463 -7.857 -14.058 1.00 92.25 94 GLY A CA 1
ATOM 771 C C . GLY A 1 94 ? -7.836 -6.666 -14.790 1.00 92.25 94 GLY A C 1
ATOM 772 O O . GLY A 1 94 ? -6.951 -6.882 -15.608 1.00 92.25 94 GLY A O 1
ATOM 773 N N . GLU A 1 95 ? -8.244 -5.433 -14.487 1.00 94.12 95 GLU A N 1
ATOM 774 C CA . GLU A 1 95 ? -7.688 -4.214 -15.081 1.00 94.12 95 GLU A CA 1
ATOM 775 C C . GLU A 1 95 ? -6.589 -3.619 -14.196 1.00 94.12 95 GLU A C 1
ATOM 777 O O . GLU A 1 95 ? -6.725 -3.565 -12.970 1.00 94.12 95 GLU A O 1
ATOM 782 N N . LEU A 1 96 ? -5.502 -3.160 -14.820 1.00 95.94 96 LEU A N 1
ATOM 783 C CA . LEU A 1 96 ? -4.385 -2.502 -14.147 1.00 95.94 96 LEU A CA 1
ATOM 784 C C . LEU A 1 96 ? -4.814 -1.150 -13.573 1.00 95.94 96 LEU A C 1
ATOM 786 O O . LEU A 1 96 ? -5.375 -0.321 -14.284 1.00 95.94 96 LEU A O 1
ATOM 790 N N . VAL A 1 97 ? -4.502 -0.909 -12.297 1.00 97.50 97 VAL A N 1
ATOM 791 C CA . VAL A 1 97 ? -4.718 0.399 -11.649 1.00 97.50 97 VAL A CA 1
ATOM 792 C C . VAL A 1 97 ? -3.424 1.064 -11.184 1.00 97.50 97 VAL A C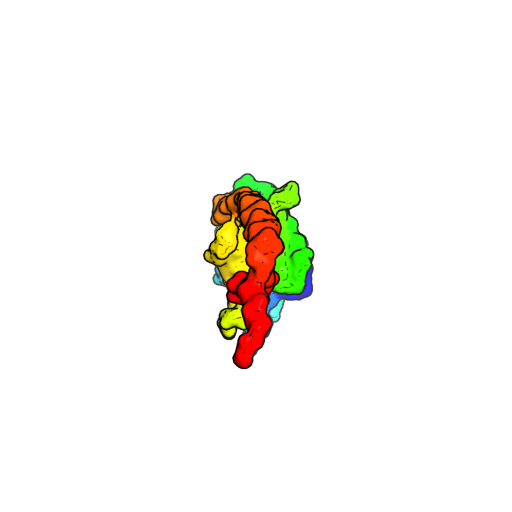 1
ATOM 794 O O . VAL A 1 97 ? -3.393 2.280 -11.022 1.00 97.50 97 VAL A O 1
ATOM 797 N N . ALA A 1 98 ? -2.368 0.284 -10.950 1.00 98.19 98 ALA A N 1
ATOM 798 C CA . ALA A 1 98 ? -1.019 0.761 -10.653 1.00 98.19 98 ALA A CA 1
ATOM 799 C C . ALA A 1 98 ? -0.020 -0.390 -10.798 1.00 98.19 98 ALA A C 1
ATOM 801 O O . ALA A 1 98 ? -0.377 -1.546 -10.561 1.00 98.19 98 ALA A O 1
ATOM 802 N N . SER A 1 99 ? 1.237 -0.078 -11.094 1.00 97.94 99 SER A N 1
ATOM 803 C CA . SER A 1 99 ? 2.345 -1.028 -10.991 1.00 97.94 99 SER A CA 1
ATOM 804 C C . SER A 1 99 ? 3.280 -0.660 -9.842 1.00 97.94 99 SER A C 1
ATOM 806 O O . SER A 1 99 ? 3.319 0.479 -9.369 1.00 97.94 99 SER A O 1
ATOM 808 N N . ILE A 1 100 ? 4.005 -1.659 -9.356 1.00 98.19 100 ILE A N 1
ATOM 809 C CA . ILE A 1 100 ? 5.068 -1.516 -8.371 1.00 98.19 100 ILE A CA 1
ATOM 810 C C . ILE A 1 100 ? 6.341 -2.039 -9.021 1.00 98.19 100 ILE A C 1
ATOM 812 O O . ILE A 1 100 ? 6.338 -3.173 -9.490 1.00 98.19 100 ILE A O 1
ATOM 816 N N . SER A 1 101 ? 7.409 -1.245 -9.029 1.00 96.62 101 SER A N 1
ATOM 817 C CA . SER A 1 101 ? 8.707 -1.669 -9.561 1.00 96.62 101 SER A CA 1
ATOM 818 C C . SER A 1 101 ? 9.847 -1.361 -8.603 1.00 96.62 101 SER A C 1
ATOM 820 O O . SER A 1 101 ? 9.813 -0.371 -7.862 1.00 96.62 101 SER A O 1
ATOM 822 N N . PHE A 1 102 ? 10.864 -2.215 -8.620 1.00 94.38 102 PHE A N 1
ATOM 823 C CA . PHE A 1 102 ? 12.121 -1.975 -7.928 1.00 94.38 102 PHE A CA 1
ATOM 824 C C . PHE A 1 102 ? 12.963 -0.935 -8.687 1.00 94.38 102 PHE A C 1
ATOM 826 O O . PHE A 1 102 ? 13.002 -0.910 -9.917 1.00 94.38 102 PHE A O 1
ATOM 833 N N . ASP A 1 103 ? 13.606 -0.047 -7.941 1.00 92.81 103 ASP A N 1
ATOM 834 C CA . ASP A 1 103 ? 14.489 1.020 -8.403 1.00 92.81 103 ASP A CA 1
ATOM 835 C C . ASP A 1 103 ? 15.906 0.704 -7.918 1.00 92.81 103 ASP A C 1
ATOM 837 O O . ASP A 1 103 ? 16.251 0.986 -6.771 1.00 92.81 103 ASP A O 1
ATOM 841 N N . ASP A 1 104 ? 16.701 0.054 -8.766 1.00 83.69 104 ASP A N 1
ATOM 842 C CA . ASP A 1 104 ? 18.081 -0.336 -8.460 1.00 83.69 104 ASP A CA 1
ATOM 843 C C . ASP A 1 104 ? 19.092 0.802 -8.676 1.00 83.69 104 ASP A C 1
ATOM 845 O O . ASP A 1 104 ? 20.202 0.760 -8.144 1.00 83.69 104 ASP A O 1
ATOM 849 N N . GLU A 1 105 ? 18.703 1.842 -9.413 1.00 82.69 105 GLU A N 1
ATOM 850 C CA . GLU A 1 105 ? 19.520 3.032 -9.648 1.00 82.69 105 GLU A CA 1
ATOM 851 C C . GLU A 1 105 ? 19.506 3.984 -8.443 1.00 82.69 105 GLU A C 1
ATOM 853 O O . GLU A 1 105 ? 20.496 4.678 -8.164 1.00 82.69 105 GLU A O 1
ATOM 858 N N . ASN A 1 106 ? 18.396 4.020 -7.699 1.00 72.75 106 ASN A N 1
ATOM 859 C CA . ASN A 1 106 ? 18.292 4.846 -6.507 1.00 72.75 106 ASN A CA 1
ATOM 860 C C . ASN A 1 106 ? 18.906 4.136 -5.290 1.00 72.75 106 ASN A C 1
ATOM 862 O O . ASN A 1 106 ? 18.405 3.135 -4.788 1.00 72.75 106 ASN A O 1
ATOM 866 N N . HIS A 1 107 ? 20.003 4.704 -4.790 1.00 63.78 107 HIS A N 1
ATOM 867 C CA . HIS A 1 107 ? 20.755 4.175 -3.652 1.00 63.78 107 HIS A CA 1
ATOM 868 C C . HIS A 1 107 ? 20.148 4.567 -2.291 1.00 63.78 107 HIS A C 1
ATOM 870 O O . HIS A 1 107 ? 20.720 4.255 -1.245 1.00 63.78 107 HIS A O 1
ATOM 876 N N . GLU A 1 108 ? 19.024 5.284 -2.273 1.00 73.69 108 GLU A N 1
ATOM 877 C CA . GLU A 1 108 ? 18.252 5.532 -1.058 1.00 73.69 108 GLU A CA 1
ATOM 878 C C . GLU A 1 108 ? 17.534 4.261 -0.595 1.00 73.69 108 GLU A C 1
ATOM 880 O O . GLU A 1 108 ? 17.158 3.424 -1.401 1.00 73.69 108 GLU A O 1
ATOM 885 N N . ASN A 1 109 ? 17.236 4.145 0.702 1.00 78.38 109 ASN A N 1
ATOM 886 C CA . ASN A 1 109 ? 16.543 2.976 1.267 1.00 78.38 109 ASN A CA 1
ATOM 887 C C . ASN A 1 109 ? 15.089 2.775 0.758 1.00 78.38 109 ASN A C 1
ATOM 889 O O . ASN A 1 109 ? 14.404 1.868 1.224 1.00 78.38 109 ASN A O 1
ATOM 893 N N . LEU A 1 110 ? 14.601 3.621 -0.159 1.00 81.94 110 LEU A N 1
ATOM 894 C CA . LEU A 1 110 ? 13.243 3.643 -0.715 1.00 81.94 110 LEU A CA 1
ATOM 895 C C . LEU A 1 110 ? 13.239 3.085 -2.147 1.00 81.94 110 LEU A C 1
ATOM 897 O O . LEU A 1 110 ? 13.067 3.829 -3.118 1.00 81.94 110 LEU A O 1
ATOM 901 N N . TYR A 1 111 ? 13.455 1.776 -2.257 1.00 90.06 111 TYR A N 1
ATOM 902 C CA . TYR A 1 111 ? 13.678 1.095 -3.535 1.00 90.06 111 TYR A CA 1
ATOM 903 C C . TYR A 1 111 ? 12.404 0.748 -4.308 1.00 90.06 111 TYR A C 1
ATOM 905 O O . TYR A 1 111 ? 12.479 0.433 -5.486 1.00 90.06 111 TYR A O 1
ATOM 913 N N . TRP A 1 112 ? 11.228 0.752 -3.679 1.00 95.25 112 TRP A N 1
ATOM 914 C CA . TRP A 1 112 ? 10.000 0.299 -4.336 1.00 95.25 112 TRP A CA 1
ATOM 915 C C . TRP A 1 112 ? 9.147 1.481 -4.744 1.00 95.25 112 TRP A C 1
ATOM 917 O O . TRP A 1 112 ? 8.683 2.229 -3.888 1.00 95.25 112 TRP A O 1
ATOM 927 N N . ARG A 1 113 ? 8.905 1.630 -6.044 1.00 96.94 113 ARG A N 1
ATOM 928 C CA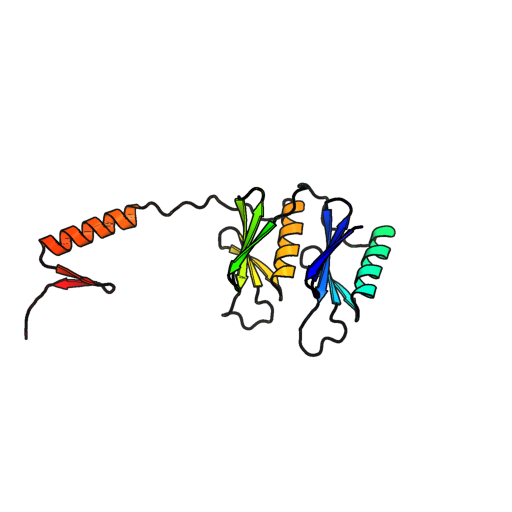 . ARG A 1 113 ? 8.126 2.724 -6.630 1.00 96.94 113 ARG A CA 1
ATOM 929 C C . ARG A 1 113 ? 6.726 2.257 -6.971 1.00 96.94 113 ARG A C 1
ATO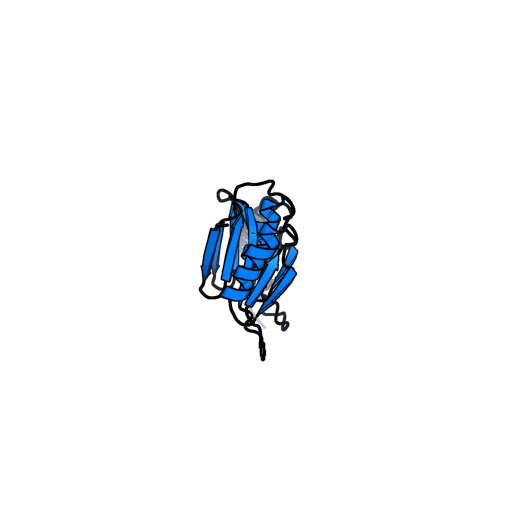M 931 O O . ARG A 1 113 ? 6.563 1.171 -7.508 1.00 96.94 113 ARG A O 1
ATOM 938 N N . VAL A 1 114 ? 5.733 3.101 -6.723 1.00 98.12 114 VAL A N 1
ATOM 939 C CA . VAL A 1 114 ? 4.387 2.972 -7.284 1.00 98.12 114 VAL A CA 1
ATOM 940 C C . VAL A 1 114 ? 4.296 3.864 -8.508 1.00 98.12 114 VAL A C 1
ATOM 942 O O . VAL A 1 114 ? 4.514 5.077 -8.423 1.00 98.12 114 VAL A O 1
ATOM 945 N N . LEU A 1 115 ? 3.931 3.259 -9.629 1.00 97.56 115 LEU A N 1
ATOM 946 C CA . LEU A 1 115 ? 3.783 3.914 -10.915 1.00 97.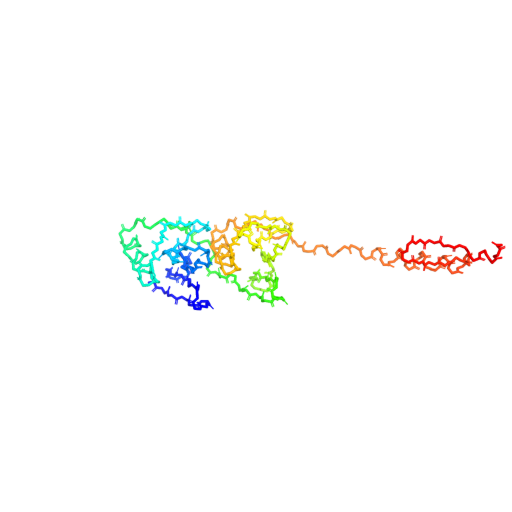56 115 LEU A CA 1
ATOM 947 C C . LEU A 1 115 ? 2.317 3.850 -11.354 1.00 97.56 115 LEU A C 1
ATOM 949 O O . LEU A 1 115 ? 1.664 2.811 -11.259 1.00 97.56 115 LEU A O 1
ATOM 953 N N . VAL A 1 116 ? 1.813 4.968 -11.867 1.00 97.38 116 VAL A N 1
ATOM 954 C CA . VAL A 1 116 ? 0.559 5.031 -12.630 1.00 97.38 116 VAL A CA 1
ATOM 955 C C . VAL A 1 116 ? 0.859 5.802 -13.907 1.00 97.38 116 VAL A C 1
ATOM 957 O O . VAL A 1 116 ? 1.473 6.866 -13.838 1.00 97.38 116 VAL A O 1
ATOM 960 N N . ASN A 1 117 ? 0.484 5.268 -15.071 1.00 94.12 117 ASN A N 1
ATOM 961 C CA . ASN A 1 117 ? 0.834 5.844 -16.383 1.00 94.12 117 ASN A CA 1
ATOM 962 C C . ASN A 1 117 ? 2.342 6.128 -16.523 1.00 94.12 117 ASN A C 1
ATOM 964 O O . ASN A 1 117 ? 2.746 7.201 -16.969 1.00 94.12 117 ASN A O 1
ATOM 968 N N . ASN A 1 118 ? 3.186 5.199 -16.060 1.00 91.38 118 ASN A N 1
ATOM 969 C CA . ASN A 1 118 ? 4.651 5.334 -16.012 1.00 91.38 118 ASN A CA 1
ATOM 970 C C . ASN A 1 118 ? 5.174 6.533 -15.202 1.00 91.38 118 ASN A C 1
ATOM 972 O O . ASN A 1 118 ? 6.362 6.849 -15.253 1.00 91.38 118 ASN A O 1
ATOM 976 N N . LYS A 1 119 ? 4.315 7.199 -14.430 1.00 95.19 119 LYS A N 1
ATOM 977 C CA . LYS A 1 119 ? 4.695 8.285 -13.539 1.00 95.19 119 LYS A CA 1
ATOM 978 C C . LYS A 1 119 ? 4.762 7.773 -12.113 1.00 95.19 119 LYS A C 1
ATOM 980 O O . LYS A 1 119 ? 3.799 7.202 -11.605 1.00 95.19 119 LYS A O 1
ATOM 985 N N . GLU A 1 120 ? 5.883 8.031 -11.453 1.00 96.31 120 GLU A N 1
ATOM 986 C CA . GLU A 1 120 ? 6.026 7.745 -10.031 1.00 96.31 120 GLU A CA 1
ATOM 987 C C . GLU A 1 120 ? 5.116 8.654 -9.204 1.00 96.31 120 GLU A C 1
ATOM 989 O O . GLU A 1 120 ? 5.113 9.878 -9.366 1.00 96.31 120 GLU A O 1
ATOM 994 N N . ILE A 1 121 ? 4.337 8.035 -8.318 1.00 97.12 121 ILE A N 1
ATOM 995 C CA . ILE A 1 121 ? 3.410 8.733 -7.419 1.00 97.12 121 ILE A CA 1
ATOM 996 C C . ILE A 1 121 ? 3.753 8.528 -5.944 1.00 97.12 121 ILE A C 1
ATOM 998 O O . ILE A 1 121 ? 3.318 9.306 -5.097 1.00 97.12 121 ILE A O 1
ATOM 1002 N N . PHE A 1 122 ? 4.505 7.473 -5.633 1.00 97.25 122 PHE A N 1
ATOM 1003 C CA . PHE A 1 122 ? 4.875 7.093 -4.278 1.00 97.25 122 PHE A CA 1
ATOM 1004 C C . PHE A 1 122 ? 6.066 6.135 -4.314 1.00 97.25 122 PHE A C 1
ATOM 1006 O O . PHE A 1 122 ? 6.261 5.429 -5.302 1.00 97.25 122 PHE A O 1
ATOM 1013 N N . ARG A 1 123 ? 6.829 6.080 -3.222 1.00 96.19 123 ARG A N 1
ATOM 1014 C CA . ARG A 1 123 ? 7.856 5.062 -3.003 1.00 96.19 123 ARG A CA 1
ATOM 1015 C C . ARG A 1 123 ? 7.984 4.707 -1.526 1.00 96.19 123 ARG A C 1
ATOM 1017 O O . ARG A 1 123 ? 7.714 5.546 -0.669 1.00 96.19 123 ARG A O 1
ATOM 1024 N N . ASP A 1 124 ? 8.412 3.483 -1.237 1.00 94.94 124 ASP A N 1
ATOM 1025 C CA . ASP A 1 124 ? 8.672 3.000 0.124 1.00 94.94 124 ASP A CA 1
ATOM 1026 C C . ASP A 1 124 ? 9.773 1.919 0.134 1.00 94.94 124 ASP A C 1
ATOM 1028 O O . ASP A 1 124 ? 10.329 1.543 -0.899 1.00 94.94 124 ASP A O 1
ATOM 1032 N N . ILE A 1 125 ? 10.111 1.428 1.326 1.00 92.00 125 ILE A N 1
ATOM 1033 C CA . ILE A 1 125 ? 11.223 0.501 1.563 1.00 92.00 125 ILE A CA 1
ATOM 1034 C C . ILE A 1 125 ? 10.894 -0.963 1.208 1.00 92.00 125 ILE A C 1
ATOM 1036 O O . ILE A 1 125 ? 11.809 -1.760 1.018 1.00 92.00 125 ILE A O 1
ATOM 1040 N N . THR A 1 126 ? 9.612 -1.354 1.146 1.00 94.00 126 THR A N 1
ATOM 1041 C CA . THR A 1 126 ? 9.180 -2.717 0.763 1.00 94.00 126 THR A CA 1
ATOM 1042 C C . THR A 1 126 ? 8.012 -2.666 -0.223 1.00 94.00 126 THR A C 1
ATOM 1044 O O . THR A 1 126 ? 7.225 -1.710 -0.177 1.00 94.00 126 THR A O 1
ATOM 1047 N N . PRO A 1 127 ? 7.828 -3.696 -1.073 1.00 96.38 127 PRO A N 1
ATOM 1048 C CA . PRO A 1 127 ? 6.721 -3.699 -2.015 1.00 96.38 127 PRO A CA 1
ATOM 1049 C C . PRO A 1 127 ? 5.379 -3.773 -1.283 1.00 96.38 127 PRO A C 1
ATOM 1051 O O . PRO A 1 127 ? 4.424 -3.139 -1.707 1.00 96.38 127 PRO A O 1
ATOM 1054 N N . GLU A 1 128 ? 5.279 -4.455 -0.138 1.00 97.44 128 GLU A N 1
ATOM 1055 C CA . GLU A 1 128 ? 4.019 -4.577 0.608 1.00 97.44 128 GLU A CA 1
ATOM 1056 C C . GLU A 1 128 ? 3.526 -3.240 1.165 1.00 97.44 128 GLU A C 1
ATOM 1058 O O . GLU A 1 128 ? 2.318 -3.004 1.235 1.00 97.44 128 GLU A O 1
ATOM 1063 N N . ARG A 1 129 ? 4.436 -2.325 1.521 1.00 97.44 129 ARG A N 1
ATOM 1064 C CA . ARG A 1 129 ? 4.043 -0.958 1.886 1.00 97.44 129 ARG A CA 1
ATOM 1065 C C . ARG A 1 129 ? 3.459 -0.211 0.691 1.00 97.44 129 ARG A C 1
ATOM 1067 O O . ARG A 1 129 ? 2.419 0.428 0.843 1.00 97.44 129 ARG A O 1
ATOM 1074 N N . CYS A 1 130 ? 4.050 -0.367 -0.492 1.00 98.19 130 CYS A N 1
ATOM 1075 C CA . CYS A 1 130 ? 3.496 0.145 -1.744 1.00 98.19 130 CYS A CA 1
ATOM 1076 C C . CYS A 1 130 ? 2.132 -0.488 -2.072 1.00 98.19 130 CYS A C 1
ATOM 1078 O O . CYS A 1 130 ? 1.186 0.230 -2.390 1.00 98.19 130 CYS A O 1
ATOM 1080 N N . GLN A 1 131 ? 1.977 -1.805 -1.905 1.00 98.44 131 GLN A N 1
ATOM 1081 C CA . GLN A 1 131 ? 0.701 -2.504 -2.094 1.00 98.44 131 GLN A CA 1
ATOM 1082 C C . GLN A 1 131 ? -0.390 -1.941 -1.174 1.00 98.44 131 GLN A C 1
ATOM 1084 O O . GLN A 1 131 ? -1.491 -1.628 -1.630 1.00 98.44 131 GLN A O 1
ATOM 1089 N N . SER A 1 132 ? -0.101 -1.805 0.123 1.00 98.56 132 SER A N 1
ATOM 1090 C CA . SER A 1 132 ? -1.042 -1.267 1.110 1.00 98.56 132 SER A CA 1
ATOM 1091 C C . SER A 1 132 ? -1.382 0.198 0.836 1.00 98.56 132 SER A C 1
ATOM 1093 O O . SER A 1 132 ? -2.550 0.582 0.932 1.00 98.56 132 SER A O 1
ATOM 1095 N N . TYR A 1 133 ? -0.397 1.000 0.420 1.00 98.62 133 TYR A N 1
ATOM 1096 C CA . TYR A 1 133 ? -0.616 2.369 -0.039 1.00 98.62 133 TYR A CA 1
ATOM 1097 C C . TYR A 1 133 ? -1.596 2.413 -1.219 1.00 98.62 133 TYR A C 1
ATOM 1099 O O . TYR A 1 133 ? -2.612 3.102 -1.125 1.00 98.62 133 TYR A O 1
ATOM 1107 N N . ILE A 1 134 ? -1.356 1.632 -2.283 1.00 98.62 134 ILE A N 1
ATOM 1108 C CA . ILE A 1 134 ? -2.239 1.563 -3.460 1.00 98.62 134 ILE A CA 1
ATOM 1109 C C . ILE A 1 134 ? -3.657 1.187 -3.042 1.00 98.62 134 ILE A C 1
ATOM 1111 O O . ILE A 1 134 ? -4.608 1.852 -3.439 1.00 98.62 134 ILE A O 1
ATOM 1115 N N . LYS A 1 135 ? -3.816 0.158 -2.202 1.00 98.56 135 LYS A N 1
ATOM 1116 C CA . LYS A 1 135 ? -5.133 -0.285 -1.725 1.00 98.56 135 LYS A CA 1
ATOM 1117 C C . LYS A 1 135 ? -5.872 0.832 -0.990 1.00 98.56 135 LYS A C 1
ATOM 1119 O O . LYS A 1 135 ? -7.058 1.035 -1.242 1.00 98.56 135 LYS A O 1
ATOM 1124 N N . GLN A 1 136 ? -5.185 1.588 -0.130 1.00 98.25 136 GLN A N 1
ATOM 1125 C CA . GLN A 1 136 ? -5.791 2.733 0.549 1.00 98.25 136 GLN A CA 1
ATOM 1126 C C . GLN A 1 136 ? -6.161 3.850 -0.429 1.00 98.25 136 GLN A C 1
ATOM 1128 O O . GLN A 1 136 ? -7.293 4.332 -0.373 1.00 98.25 136 GLN A O 1
ATOM 1133 N N . GLN A 1 137 ? -5.255 4.260 -1.323 1.00 98.25 137 GLN A N 1
ATOM 1134 C CA . GLN A 1 137 ? -5.539 5.324 -2.295 1.00 98.25 137 GLN A CA 1
ATOM 1135 C C . GLN A 1 137 ? -6.674 4.932 -3.249 1.00 98.25 137 GLN A C 1
ATOM 1137 O O . GLN A 1 137 ? -7.561 5.738 -3.529 1.00 98.25 137 GLN A O 1
ATOM 1142 N N . TYR A 1 138 ? -6.692 3.675 -3.698 1.00 98.19 138 TYR A N 1
ATOM 1143 C CA . TYR A 1 138 ? -7.755 3.139 -4.535 1.00 98.19 138 TYR A CA 1
ATOM 1144 C C . TYR A 1 138 ? -9.092 3.229 -3.810 1.00 98.19 138 TYR A C 1
ATOM 1146 O O . TYR A 1 138 ? -9.994 3.892 -4.303 1.00 98.19 138 TYR A O 1
ATOM 1154 N N . GLN A 1 139 ? -9.209 2.673 -2.597 1.00 97.75 139 GLN A N 1
ATOM 1155 C CA . GLN A 1 139 ? -10.462 2.718 -1.837 1.00 97.75 139 GLN A CA 1
ATOM 1156 C C . GLN A 1 139 ? -10.961 4.146 -1.581 1.00 97.75 139 GLN A C 1
ATOM 1158 O O . GLN A 1 139 ? -12.168 4.346 -1.502 1.00 97.75 139 GLN A O 1
ATOM 1163 N N . GLN A 1 140 ? -10.072 5.137 -1.486 1.00 97.00 140 GLN A N 1
ATOM 1164 C CA . GLN A 1 140 ? -10.415 6.553 -1.300 1.00 97.00 140 GLN A CA 1
ATOM 1165 C C . GLN A 1 140 ? -10.759 7.296 -2.602 1.00 97.00 140 GLN A C 1
ATOM 1167 O O . GLN A 1 140 ? -11.208 8.441 -2.527 1.00 97.00 140 GLN A O 1
ATOM 1172 N N . CYS A 1 141 ? -10.582 6.669 -3.771 1.00 95.94 141 CYS A N 1
ATOM 1173 C CA . CYS A 1 141 ? -10.644 7.311 -5.088 1.00 95.94 141 CYS A CA 1
ATOM 1174 C C . CYS A 1 141 ? -9.611 8.450 -5.247 1.00 95.94 141 CYS A C 1
ATOM 1176 O O . CYS A 1 141 ? -9.879 9.472 -5.878 1.00 95.94 141 CYS A O 1
ATOM 1178 N N . THR A 1 142 ? -8.430 8.290 -4.644 1.00 96.81 142 THR A N 1
ATOM 1179 C CA . THR A 1 142 ? -7.309 9.246 -4.720 1.00 96.81 142 THR A CA 1
ATOM 1180 C C . THR A 1 142 ? -6.124 8.719 -5.525 1.00 96.81 142 THR A C 1
ATOM 1182 O O . THR A 1 142 ? -5.202 9.481 -5.816 1.00 96.81 142 THR A O 1
ATOM 1185 N N . LEU A 1 143 ? -6.139 7.438 -5.907 1.00 96.75 143 LEU A N 1
ATOM 1186 C CA . LEU A 1 143 ? -5.179 6.888 -6.860 1.00 96.75 143 LEU A CA 1
ATOM 1187 C C . LEU A 1 143 ? -5.412 7.540 -8.238 1.00 96.75 143 LEU A C 1
ATOM 1189 O O . LEU A 1 143 ? -6.568 7.616 -8.665 1.00 96.75 143 LEU A O 1
ATOM 1193 N N . PRO A 1 144 ? -4.367 8.020 -8.936 1.00 96.75 144 PRO A N 1
ATOM 1194 C CA . PRO A 1 144 ? -4.513 8.514 -10.302 1.00 96.75 144 PRO A CA 1
ATOM 1195 C C . PRO A 1 144 ? -5.132 7.456 -11.221 1.00 96.75 144 PRO A C 1
ATOM 1197 O O . PRO A 1 144 ? -4.971 6.258 -11.003 1.00 96.75 144 PRO A O 1
ATOM 1200 N N . VAL A 1 145 ? -5.863 7.908 -12.240 1.00 94.31 145 VAL A N 1
ATOM 1201 C CA . VAL A 1 145 ? -6.545 7.009 -13.177 1.00 94.31 145 VAL A CA 1
ATOM 1202 C C . VAL A 1 145 ? -5.528 6.441 -14.160 1.00 94.31 145 VAL A C 1
ATOM 1204 O O . VAL A 1 145 ? -4.817 7.202 -14.820 1.00 94.31 145 VAL A O 1
ATOM 1207 N N . GLN A 1 146 ? -5.488 5.114 -14.263 1.00 91.44 146 GLN A N 1
ATOM 1208 C CA . GLN A 1 146 ? -4.701 4.420 -15.272 1.00 91.44 146 GLN A CA 1
ATOM 1209 C C . GLN A 1 146 ? -5.305 4.682 -16.660 1.00 91.44 146 GLN A C 1
ATOM 1211 O O . GLN A 1 146 ? -6.493 4.454 -16.893 1.00 91.44 146 GLN A O 1
ATOM 1216 N N . GLU A 1 147 ? -4.489 5.194 -17.572 1.00 89.44 147 GLU A N 1
ATOM 1217 C CA . GLU A 1 147 ? -4.845 5.373 -18.972 1.00 89.44 147 GLU A CA 1
ATOM 1218 C C . GLU A 1 147 ? -4.879 4.003 -19.663 1.00 89.44 147 GLU A C 1
ATOM 1220 O O . GLU A 1 147 ? -4.053 3.134 -19.342 1.00 89.44 147 GLU A O 1
ATOM 1225 N N . PRO A 1 148 ? -5.821 3.788 -20.601 1.00 79.12 148 PRO A N 1
ATOM 1226 C CA . PRO A 1 148 ? -5.808 2.601 -21.438 1.00 79.12 148 PRO A CA 1
ATOM 1227 C C . PRO A 1 148 ? -4.441 2.471 -22.098 1.00 79.12 148 PRO A C 1
ATOM 1229 O O . PRO A 1 148 ? -3.914 3.446 -22.632 1.00 79.12 148 PRO A O 1
ATOM 1232 N N . PHE A 1 149 ? -3.869 1.270 -22.066 1.00 68.75 149 PHE A N 1
ATOM 1233 C CA . PHE A 1 149 ? -2.668 1.000 -22.837 1.00 68.75 149 PHE A CA 1
ATOM 1234 C C . PHE A 1 149 ? -3.005 1.165 -24.321 1.00 68.75 149 PHE A C 1
ATOM 1236 O O . PHE A 1 149 ? -3.711 0.342 -24.905 1.00 68.75 149 PHE A O 1
ATOM 1243 N N . GLU A 1 150 ? -2.532 2.252 -24.921 1.00 64.38 150 GLU A N 1
ATOM 1244 C CA . GLU A 1 150 ? -2.485 2.369 -26.368 1.00 64.38 150 GLU A CA 1
ATOM 1245 C C . GLU A 1 150 ? -1.288 1.540 -26.829 1.00 64.38 150 GLU A C 1
ATOM 1247 O O . GLU A 1 150 ? -0.136 1.954 -26.676 1.00 64.38 150 GLU A O 1
ATOM 1252 N N . GLU A 1 151 ? -1.554 0.340 -27.360 1.00 54.44 151 GLU A N 1
ATOM 1253 C CA . GLU A 1 151 ? -0.546 -0.378 -28.138 1.00 54.44 151 GLU A CA 1
ATOM 1254 C C . GLU A 1 151 ? 0.020 0.608 -29.168 1.00 54.44 151 GLU A C 1
ATOM 1256 O O . GLU A 1 151 ? -0.762 1.197 -29.927 1.00 54.44 151 GLU A O 1
ATOM 1261 N N . PRO A 1 152 ? 1.348 0.839 -29.204 1.00 58.28 152 PRO A N 1
ATOM 1262 C CA . PRO A 1 152 ? 1.918 1.708 -30.216 1.00 58.28 152 PRO A CA 1
ATOM 1263 C C . PRO A 1 152 ? 1.479 1.170 -31.575 1.00 58.28 152 PRO A C 1
ATOM 1265 O O . PRO A 1 152 ? 1.683 -0.012 -31.861 1.00 58.28 152 PRO A O 1
ATOM 1268 N N . CYS A 1 153 ? 0.839 2.023 -32.384 1.00 52.41 153 CYS A N 1
ATOM 1269 C CA . CYS A 1 153 ? 0.354 1.651 -33.708 1.00 52.41 153 CYS A CA 1
ATOM 1270 C C . CYS A 1 153 ? 1.429 0.823 -34.424 1.00 52.41 153 CYS A C 1
ATOM 1272 O O . CYS A 1 153 ? 2.556 1.286 -34.621 1.00 52.41 153 CYS A O 1
ATOM 1274 N N . THR A 1 154 ? 1.077 -0.399 -34.827 1.00 54.62 154 THR A N 1
ATOM 1275 C CA . THR A 1 154 ? 1.954 -1.394 -35.473 1.00 54.62 154 THR A CA 1
ATOM 1276 C C . THR A 1 154 ? 2.570 -0.928 -36.797 1.00 54.62 154 THR A C 1
ATOM 1278 O O . THR A 1 154 ? 3.295 -1.686 -37.440 1.00 54.62 154 THR A O 1
ATOM 1281 N N . THR A 1 155 ? 2.344 0.325 -37.197 1.00 58.25 155 THR A N 1
ATOM 1282 C CA . THR A 1 155 ? 2.989 0.982 -38.334 1.00 58.25 155 THR A CA 1
ATOM 1283 C C . THR A 1 155 ? 4.513 0.856 -38.273 1.00 58.25 155 THR A C 1
ATOM 1285 O O . THR A 1 155 ? 5.143 0.784 -39.318 1.00 58.25 155 THR A O 1
ATOM 1288 N N . GLY A 1 156 ? 5.120 0.757 -37.081 1.00 58.09 156 GLY A N 1
ATOM 1289 C CA . GLY A 1 156 ? 6.558 0.494 -36.937 1.00 58.09 156 GLY A CA 1
ATOM 1290 C C . GLY A 1 156 ? 7.004 -0.817 -37.598 1.00 58.09 156 GLY A C 1
ATOM 1291 O O . GLY A 1 156 ? 7.959 -0.816 -38.368 1.00 58.09 156 GLY A O 1
ATOM 1292 N N . ASN A 1 157 ? 6.272 -1.916 -37.392 1.00 65.44 157 ASN A N 1
ATOM 1293 C CA . ASN A 1 157 ? 6.599 -3.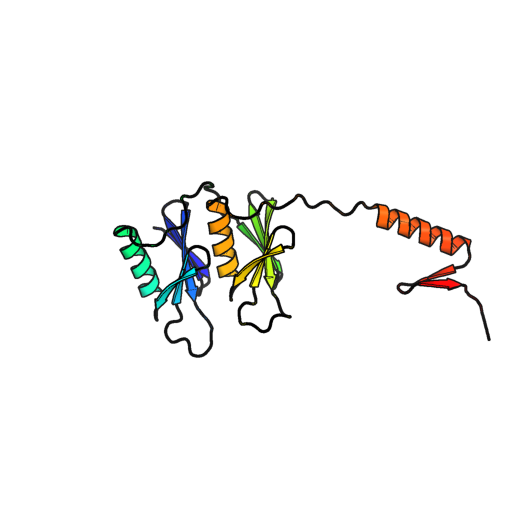214 -37.997 1.00 65.44 157 ASN A CA 1
ATOM 1294 C C . ASN A 1 157 ? 6.349 -3.219 -39.510 1.00 65.44 157 ASN A C 1
ATOM 1296 O O . ASN A 1 157 ? 7.116 -3.817 -40.259 1.00 65.44 157 ASN A O 1
ATOM 1300 N N . GLU A 1 158 ? 5.311 -2.520 -39.973 1.00 74.12 158 GLU A N 1
ATOM 1301 C CA . GLU A 1 158 ? 5.036 -2.358 -41.406 1.00 74.12 158 GLU A CA 1
ATOM 1302 C C . GLU A 1 158 ? 6.105 -1.507 -42.100 1.00 74.12 158 GLU A C 1
ATOM 1304 O O . GLU A 1 158 ? 6.538 -1.845 -43.201 1.00 74.12 158 GLU A O 1
ATOM 1309 N N . ILE A 1 159 ? 6.568 -0.433 -41.454 1.00 76.12 159 ILE A N 1
ATOM 1310 C CA . ILE A 1 159 ? 7.656 0.415 -41.950 1.00 76.12 159 ILE A CA 1
ATOM 1311 C C . ILE A 1 159 ? 8.967 -0.375 -41.967 1.00 76.12 159 ILE A C 1
ATOM 1313 O O . ILE A 1 159 ? 9.656 -0.356 -42.981 1.00 76.12 159 ILE A O 1
ATOM 1317 N N . MET A 1 160 ? 9.290 -1.127 -40.911 1.00 79.31 160 MET A N 1
ATOM 1318 C CA . MET A 1 160 ? 10.491 -1.970 -40.880 1.00 79.31 160 MET A CA 1
ATOM 1319 C C . MET A 1 160 ? 10.453 -3.068 -41.949 1.00 79.31 160 MET A C 1
ATOM 1321 O O . MET A 1 160 ? 11.454 -3.296 -42.623 1.00 79.31 160 MET A O 1
ATOM 1325 N N . ALA A 1 161 ? 9.293 -3.690 -42.182 1.00 79.31 161 ALA A N 1
ATOM 1326 C CA . ALA A 1 161 ? 9.114 -4.652 -43.268 1.00 79.31 161 ALA A CA 1
ATOM 1327 C C . ALA A 1 161 ? 9.285 -4.003 -44.655 1.00 79.31 161 ALA A C 1
ATOM 1329 O O . ALA A 1 161 ? 9.906 -4.594 -45.542 1.00 79.31 161 ALA A O 1
ATOM 1330 N N . GLN A 1 162 ? 8.781 -2.779 -44.849 1.00 84.50 162 GLN A N 1
ATOM 1331 C CA . GLN A 1 162 ? 8.977 -2.013 -46.086 1.00 84.50 162 GLN A CA 1
ATOM 1332 C C . GLN A 1 162 ? 10.445 -1.618 -46.292 1.00 84.50 162 GLN A C 1
ATOM 1334 O O . GLN A 1 162 ? 10.952 -1.753 -47.404 1.00 84.50 162 GLN A O 1
ATOM 1339 N N . ILE A 1 163 ? 11.138 -1.185 -45.234 1.00 83.81 163 ILE A N 1
ATOM 1340 C CA . ILE A 1 163 ? 12.567 -0.845 -45.263 1.00 83.81 163 ILE A CA 1
ATOM 1341 C C . ILE A 1 163 ? 13.396 -2.082 -45.612 1.00 83.81 163 ILE A C 1
ATOM 1343 O O . ILE A 1 163 ? 14.212 -2.007 -46.526 1.00 83.81 163 ILE A O 1
ATOM 1347 N N . ALA A 1 164 ? 13.156 -3.222 -44.957 1.00 84.69 164 ALA A N 1
ATOM 1348 C CA . ALA A 1 164 ? 13.851 -4.476 -45.250 1.00 84.69 164 ALA A CA 1
ATOM 1349 C C . ALA A 1 164 ? 13.641 -4.912 -46.711 1.00 84.69 164 ALA A C 1
ATOM 1351 O O . ALA A 1 164 ? 14.605 -5.179 -47.425 1.00 84.69 164 ALA A O 1
ATOM 1352 N N . THR A 1 165 ? 12.393 -4.868 -47.190 1.00 87.56 165 THR A N 1
ATOM 1353 C CA . THR A 1 165 ? 12.050 -5.200 -48.585 1.00 87.56 165 THR A CA 1
ATOM 1354 C C . THR A 1 165 ? 12.759 -4.284 -49.590 1.00 87.56 165 THR A C 1
ATOM 1356 O O . THR A 1 165 ? 13.166 -4.722 -50.664 1.00 87.56 165 THR A O 1
ATOM 1359 N N . GLU A 1 166 ? 12.883 -2.990 -49.290 1.00 88.81 166 GLU A N 1
ATOM 1360 C CA . GLU A 1 166 ? 13.548 -2.035 -50.179 1.00 88.81 166 GLU A CA 1
ATOM 1361 C C . GLU A 1 166 ? 15.078 -2.157 -50.127 1.00 88.81 166 GLU A C 1
ATOM 1363 O O . GLU A 1 166 ? 15.727 -2.039 -51.167 1.00 88.81 166 GLU A O 1
ATOM 1368 N N . CYS A 1 167 ? 15.651 -2.471 -48.960 1.00 87.69 167 CYS A N 1
ATOM 1369 C CA . CYS A 1 167 ? 17.076 -2.778 -48.822 1.00 87.69 167 CYS A CA 1
ATOM 1370 C C . CYS A 1 167 ? 17.458 -3.989 -49.685 1.00 87.69 167 CYS A C 1
ATOM 1372 O O . CYS A 1 167 ? 18.388 -3.890 -50.484 1.00 87.69 167 CYS A O 1
ATOM 1374 N N . GLU A 1 168 ? 16.674 -5.072 -49.643 1.00 84.38 168 GLU A N 1
ATOM 1375 C CA . GLU A 1 168 ? 16.884 -6.253 -50.493 1.00 84.38 168 GLU A CA 1
ATOM 1376 C C . GLU A 1 168 ? 16.871 -5.911 -51.991 1.00 84.38 168 GLU A C 1
ATOM 1378 O O . GLU A 1 168 ? 17.740 -6.357 -52.742 1.00 84.38 168 GLU A O 1
ATOM 1383 N N . LYS A 1 169 ? 15.925 -5.075 -52.448 1.00 89.44 169 LYS A N 1
ATOM 1384 C CA . LYS A 1 169 ? 15.864 -4.648 -53.860 1.00 89.44 169 LYS A CA 1
ATOM 1385 C C . LYS A 1 169 ? 17.081 -3.837 -54.287 1.00 89.44 169 LYS A C 1
ATOM 1387 O O . LYS A 1 169 ? 17.481 -3.914 -55.448 1.00 89.44 169 LYS A O 1
ATOM 1392 N N . GLN A 1 170 ? 17.619 -3.022 -53.384 1.00 87.31 170 GLN A N 1
ATOM 1393 C CA . GLN A 1 170 ? 18.759 -2.154 -53.663 1.00 87.31 170 GLN A CA 1
ATOM 1394 C C . GLN A 1 170 ? 20.111 -2.832 -53.399 1.00 87.31 170 GLN A C 1
ATOM 1396 O O . GLN A 1 170 ? 21.144 -2.197 -53.612 1.00 87.31 170 GLN A O 1
ATOM 1401 N N . GLY A 1 171 ? 20.120 -4.105 -52.979 1.00 84.94 171 GLY A N 1
ATOM 1402 C CA . GLY A 1 171 ? 21.342 -4.819 -52.602 1.00 84.94 171 GLY A CA 1
ATOM 1403 C C . GLY A 1 171 ? 22.022 -4.199 -51.379 1.00 84.94 171 GLY A C 1
ATOM 1404 O O . GLY A 1 171 ? 23.248 -4.147 -51.315 1.00 84.94 171 GLY A O 1
ATOM 1405 N N . LEU A 1 172 ? 21.222 -3.653 -50.463 1.00 85.88 172 LEU A N 1
ATOM 1406 C CA . LEU A 1 172 ? 21.670 -3.070 -49.208 1.00 85.88 172 LEU A CA 1
ATOM 1407 C C . LEU A 1 172 ? 21.450 -4.068 -48.070 1.00 85.88 172 LEU A C 1
ATOM 1409 O O . LEU A 1 172 ? 20.432 -4.761 -48.027 1.00 85.88 172 LEU A O 1
ATOM 1413 N N . GLU A 1 173 ? 22.385 -4.101 -47.133 1.00 86.19 173 GLU A N 1
ATOM 1414 C CA . GLU A 1 173 ? 22.306 -4.904 -45.921 1.00 86.19 173 GLU A CA 1
ATOM 1415 C C . GLU A 1 173 ? 21.763 -4.048 -44.775 1.00 86.19 173 GLU A C 1
ATOM 1417 O O . GLU A 1 173 ? 22.269 -2.957 -44.501 1.00 86.19 173 GLU A O 1
ATOM 1422 N N . LEU A 1 174 ? 20.704 -4.533 -44.127 1.00 86.00 174 LEU A N 1
ATOM 1423 C CA . LEU A 1 174 ? 20.103 -3.906 -42.954 1.00 86.00 174 LEU A CA 1
ATOM 1424 C C . LEU A 1 174 ? 20.656 -4.591 -41.697 1.00 86.00 174 LEU A C 1
ATOM 1426 O O . LEU A 1 174 ? 20.400 -5.774 -41.482 1.00 86.00 174 LEU A O 1
ATOM 1430 N N . LEU A 1 175 ? 21.391 -3.843 -40.877 1.00 82.12 175 LEU A N 1
ATOM 1431 C CA . LEU A 1 175 ? 21.929 -4.269 -39.584 1.00 82.12 175 LEU A CA 1
ATOM 1432 C C . LEU A 1 175 ? 21.291 -3.449 -38.452 1.00 82.12 175 LEU A C 1
ATOM 1434 O O . LEU A 1 175 ? 20.700 -2.394 -38.691 1.00 82.12 175 LEU A O 1
ATOM 1438 N N . ASP A 1 176 ? 21.436 -3.912 -37.207 1.00 77.25 176 ASP A N 1
ATOM 1439 C CA . ASP A 1 176 ? 20.885 -3.235 -36.018 1.00 77.25 176 ASP A CA 1
ATOM 1440 C C . ASP A 1 176 ? 21.411 -1.796 -35.838 1.00 77.25 176 ASP A C 1
ATOM 1442 O O . ASP A 1 176 ? 20.780 -0.977 -35.170 1.00 77.25 176 ASP A O 1
ATOM 1446 N N . ASP A 1 177 ? 22.560 -1.473 -36.435 1.00 80.75 177 ASP A N 1
ATOM 1447 C CA . ASP A 1 177 ? 23.237 -0.181 -36.351 1.00 80.75 177 ASP A CA 1
ATOM 1448 C C . ASP A 1 177 ? 23.109 0.689 -37.620 1.00 80.75 177 ASP A C 1
ATOM 1450 O O . ASP A 1 177 ? 23.526 1.850 -37.597 1.00 80.75 177 ASP A O 1
ATOM 1454 N N . GLY A 1 178 ? 22.518 0.190 -38.717 1.00 83.38 178 GLY A N 1
ATOM 1455 C CA . GLY A 1 178 ? 22.363 0.973 -39.949 1.00 83.38 178 GLY A CA 1
ATOM 1456 C C . GLY A 1 178 ? 22.073 0.183 -41.231 1.00 83.38 178 GLY A C 1
ATOM 1457 O O . GLY A 1 178 ? 21.807 -1.014 -41.214 1.00 83.38 178 GLY A O 1
ATOM 1458 N N . ILE A 1 179 ? 22.111 0.887 -42.371 1.00 87.44 179 ILE A N 1
ATOM 1459 C CA . ILE A 1 179 ? 21.924 0.324 -43.721 1.00 87.44 179 ILE A CA 1
ATOM 1460 C C . ILE A 1 179 ? 23.218 0.508 -44.511 1.00 87.44 179 ILE A C 1
ATOM 1462 O O . ILE A 1 179 ? 23.683 1.638 -44.687 1.00 87.44 179 ILE A O 1
ATOM 1466 N N . TYR A 1 180 ? 23.762 -0.585 -45.029 1.00 83.94 180 TYR A N 1
ATOM 1467 C CA . TYR A 1 180 ? 25.055 -0.626 -45.702 1.00 83.94 180 TYR A CA 1
ATOM 1468 C C . TYR A 1 180 ? 24.910 -1.098 -47.145 1.00 83.94 180 TYR A C 1
ATOM 1470 O O . TYR A 1 180 ? 23.983 -1.824 -47.488 1.00 83.94 180 TYR A O 1
ATOM 1478 N N . ARG A 1 181 ? 25.827 -0.673 -48.014 1.00 83.50 181 ARG A N 1
ATOM 1479 C CA . ARG A 1 181 ? 25.949 -1.209 -49.371 1.00 83.50 181 ARG A CA 1
ATOM 1480 C C . ARG A 1 181 ? 27.103 -2.197 -49.383 1.00 83.50 181 ARG A C 1
ATOM 1482 O O . ARG A 1 181 ? 28.148 -1.898 -48.810 1.00 83.50 181 ARG A O 1
ATOM 1489 N N . ASP A 1 182 ? 26.905 -3.338 -50.034 1.00 69.31 182 ASP A N 1
ATOM 1490 C CA . ASP A 1 182 ? 27.937 -4.362 -50.191 1.00 69.31 182 ASP A CA 1
ATOM 1491 C C . ASP A 1 182 ? 28.988 -3.897 -51.220 1.00 69.31 182 ASP A C 1
ATOM 1493 O O . ASP A 1 182 ? 29.049 -4.338 -52.370 1.00 69.31 182 ASP A O 1
ATOM 1497 N N . ASP A 1 183 ? 29.785 -2.905 -50.825 1.00 60.78 183 ASP A N 1
ATOM 1498 C CA . ASP A 1 183 ? 30.947 -2.438 -51.563 1.00 60.78 183 ASP A CA 1
ATOM 1499 C C . ASP A 1 183 ? 32.119 -3.352 -51.186 1.00 60.78 183 ASP A C 1
ATOM 1501 O O . ASP A 1 183 ? 32.911 -3.077 -50.282 1.00 60.78 183 ASP A O 1
ATOM 1505 N N . ALA A 1 184 ? 32.228 -4.478 -51.890 1.00 53.44 184 ALA A N 1
ATOM 1506 C CA . ALA A 1 184 ? 33.403 -5.328 -51.829 1.00 53.44 184 ALA A CA 1
ATOM 1507 C C . ALA A 1 184 ? 34.667 -4.546 -52.257 1.00 53.44 184 ALA A C 1
ATOM 1509 O O . ALA A 1 184 ? 34.951 -4.402 -53.445 1.00 53.44 184 ALA A O 1
ATOM 1510 N N . GLY A 1 185 ? 35.459 -4.123 -51.268 1.00 42.91 185 GLY A N 1
ATOM 1511 C CA . GLY A 1 185 ? 36.920 -4.040 -51.339 1.00 42.91 185 GLY A CA 1
ATOM 1512 C C . GLY A 1 185 ? 37.557 -2.693 -51.704 1.00 42.91 185 GLY A C 1
ATOM 1513 O O . GLY A 1 185 ? 37.576 -2.291 -52.868 1.00 42.91 185 GLY A O 1
ATOM 1514 N N . LEU A 1 186 ? 38.279 -2.120 -50.732 1.00 33.94 186 LEU A N 1
ATOM 1515 C CA . LEU A 1 186 ? 39.748 -2.055 -50.795 1.00 33.94 186 LEU A CA 1
ATOM 1516 C C . LEU A 1 186 ? 40.373 -2.140 -49.396 1.00 33.94 186 LEU A C 1
ATOM 1518 O O . LEU A 1 186 ? 39.887 -1.421 -48.497 1.00 33.94 186 LEU A O 1
#

Radius of gyration: 24.21 Å; chains: 1; bounding box: 55×22×75 Å

Sequence (186 aa):
MAIKEINPHHFEIFAGKQLIAYISYDNGEFVTQPWVVMVNGNEIFRYTTFARCHRFIQWHYKDGTLPLPAPAQFTEVPTIAEISFYDQEALVNGELVASISFDDENHENLYWRVLVNNKEIFRDITPERCQSYIKQQYQQCTLPVQEPFEEPCTTGNEIMAQIATECEKQGLELLDDGIYRDDAGL

pLDDT: mean 90.58, std 11.84, range [33.94, 98.69]

Secondary structure (DSSP, 8-state):
-EEEEEETTEEEEEETTEEEEEEEE---TT-SS-EEEEETTEEEEEESSHHHHHHHHHHHHHHT-S-PPPPPS----PEEEE-SSSEEEEEETTEEEEEEEE-SS--SS--EEEEETTEEEEEESSHHHHHHHHHHHHHHT-SPPPPP-----THHHHHHHHHHHHHHHHTEEEETTEEEE-----